Protein AF-A0A6G1J4I4-F1 (afdb_monomer)

Secondary structure (DSSP, 8-state):
--HHHHHHHHHHHHHHHHHHHHHHHHHHHSTTT-HHHHHHHHHHHHHHHTSTTS--SSSHHHHHHHHHSPPPPPPPP-EEEEEEE-TTSPPPEEEEEEEEEPPTTSTTGGGSEEE--HHHHT-TTTTTSEEEEEEEEE-HHHHHHHTT-PPPPPPTTHHHHHHHHHHS-EEEEEPPGGGGGG-EEEEEEEES--TTPPB-TTS-TTTS-SS----EEEEEEEEEEEEEE--GGGTT-EEEEPPPTTHHHHHHH--B---EE-TTT--EE--------------------

Sequence (289 aa):
MNTSFYSFVISLILFTAICWVYTYTIRTYLSPALSYISSFARRVTWSLVTSTARLHPSSSYWSFLISLFPPEPTPPPVTITGIRIPANGTPPHLLQLTTRTVPEDARDTFLFHIPDLRKYWGTEHAHQQRDLDRLELQTPDQLQRTRSRLPSLPHPWTECALLQRLRVPTHRGVLPKHDASCAGVYYVFYSFDCDDLPRNEYVPKWLSDGAGHIYLGDVFVVKMAPNEYARRSDGGWAAYGNIAPGFLEILGKGPSRGETECHSCGNAQYAHDRVRRPLAGADVDSGYM

Solvent-accessible surface area (backbone atoms only — not comparable to full-atom values): 17280 Å² total; per-residue (Å²): 132,66,68,70,56,56,54,52,54,51,53,51,51,51,51,53,51,50,54,48,50,53,53,49,53,48,54,73,76,47,59,89,77,39,71,68,53,53,57,53,52,53,56,53,51,60,58,51,71,75,58,69,87,79,72,83,92,84,72,58,68,66,56,49,56,53,67,73,48,74,79,78,78,75,78,77,70,48,79,35,34,27,38,39,41,39,39,84,66,54,78,67,42,78,40,84,32,47,33,38,74,50,56,92,81,29,83,63,38,71,29,47,46,42,72,61,53,36,90,74,69,78,33,93,61,46,57,69,33,37,52,62,37,35,38,37,33,32,34,70,74,50,54,65,52,54,77,74,52,80,79,78,82,71,62,86,73,59,40,59,44,50,51,55,57,73,66,40,55,72,47,71,34,30,35,54,79,92,49,46,84,60,41,45,45,31,40,40,40,32,26,69,65,53,100,85,46,54,68,27,83,69,64,49,70,84,79,44,90,73,84,70,82,65,43,25,28,51,33,34,41,40,30,40,24,94,58,48,41,40,55,73,94,63,65,49,32,55,27,72,28,66,56,55,78,70,43,60,58,42,59,76,71,45,56,53,87,46,75,44,57,40,88,90,73,72,48,64,46,68,81,72,78,78,67,76,72,76,84,73,79,83,85,79,79,86,85,88,134

Mean predicted aligned error: 13.76 Å

pLDDT: mean 76.48, std 18.56, range [32.88, 98.44]

Structure (mmCIF, N/CA/C/O backbone):
data_AF-A0A6G1J4I4-F1
#
_entry.id   AF-A0A6G1J4I4-F1
#
loop_
_atom_site.group_PDB
_atom_site.id
_atom_site.type_symbol
_atom_site.label_atom_id
_atom_site.label_alt_id
_atom_site.label_comp_id
_atom_site.label_asym_id
_atom_site.label_entity_id
_atom_site.label_seq_id
_atom_site.pdbx_PDB_ins_code
_atom_site.Cartn_x
_atom_site.Cartn_y
_atom_site.Cartn_z
_atom_site.occupancy
_atom_site.B_iso_or_equiv
_atom_site.auth_seq_id
_atom_site.auth_comp_id
_atom_site.auth_asym_id
_atom_site.auth_atom_id
_atom_site.pdbx_PDB_model_num
ATOM 1 N N . MET A 1 1 ? 36.518 17.589 -55.908 1.00 53.31 1 MET A N 1
ATOM 2 C CA . MET A 1 1 ? 36.693 17.712 -54.440 1.00 53.31 1 MET A CA 1
ATOM 3 C C . MET A 1 1 ? 35.563 16.949 -53.767 1.00 53.31 1 MET A C 1
ATOM 5 O O . MET A 1 1 ? 34.416 17.162 -54.131 1.00 53.31 1 MET A O 1
ATOM 9 N N . ASN A 1 2 ? 35.886 16.003 -52.880 1.00 62.25 2 ASN A N 1
ATOM 10 C CA . ASN A 1 2 ? 34.923 15.044 -52.329 1.00 62.25 2 ASN A CA 1
ATOM 11 C C . ASN A 1 2 ? 33.992 15.702 -51.303 1.00 62.25 2 ASN A C 1
ATOM 13 O O . ASN A 1 2 ? 34.418 16.062 -50.207 1.00 62.25 2 ASN A O 1
ATOM 17 N N . THR A 1 3 ? 32.707 15.787 -51.634 1.00 72.31 3 THR A N 1
ATOM 18 C CA . THR A 1 3 ? 31.611 16.210 -50.742 1.00 72.31 3 THR A CA 1
ATOM 19 C C . THR A 1 3 ? 31.565 15.404 -49.437 1.00 72.31 3 THR A C 1
ATOM 21 O O . THR A 1 3 ? 31.236 15.944 -48.383 1.00 72.31 3 THR A O 1
ATOM 24 N N . SER A 1 4 ? 32.012 14.144 -49.470 1.00 70.75 4 SER A N 1
ATOM 25 C CA . SER A 1 4 ? 32.143 13.286 -48.286 1.00 70.75 4 SER A CA 1
ATOM 26 C C . SER A 1 4 ? 33.142 13.810 -47.245 1.00 70.75 4 SER A C 1
ATOM 28 O O . SER A 1 4 ? 32.945 13.574 -46.055 1.00 70.75 4 SER A O 1
ATOM 30 N N . PHE A 1 5 ? 34.199 14.518 -47.657 1.00 76.12 5 PHE A N 1
ATOM 31 C CA . PHE A 1 5 ? 35.200 15.041 -46.722 1.00 76.12 5 PHE A CA 1
ATOM 32 C C . PHE A 1 5 ? 34.651 16.240 -45.940 1.00 76.12 5 PHE A C 1
ATOM 34 O 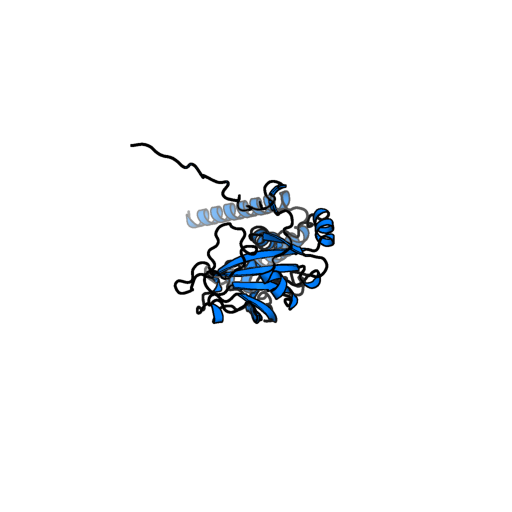O . PHE A 1 5 ? 34.805 16.319 -44.725 1.00 76.12 5 PHE A O 1
ATOM 41 N N . TYR A 1 6 ? 33.921 17.127 -46.619 1.00 75.25 6 TYR A N 1
ATOM 42 C CA . TYR A 1 6 ? 33.287 18.283 -45.985 1.00 75.25 6 TYR A CA 1
ATOM 43 C C . TYR A 1 6 ? 32.205 17.876 -44.983 1.00 75.25 6 TYR A C 1
ATOM 45 O O . TYR A 1 6 ? 32.154 18.435 -43.890 1.00 75.25 6 TYR A O 1
ATOM 53 N N . SER A 1 7 ? 31.396 16.861 -45.306 1.00 77.25 7 SER A N 1
ATOM 54 C CA . SER A 1 7 ? 30.393 16.344 -44.369 1.00 77.25 7 SER A CA 1
ATOM 55 C C . SER A 1 7 ? 31.033 15.806 -43.087 1.00 77.25 7 SER A C 1
ATOM 57 O O . SER A 1 7 ? 30.546 16.088 -41.998 1.00 77.25 7 SER A O 1
ATOM 59 N N . PHE A 1 8 ? 32.147 15.076 -43.202 1.00 79.50 8 PHE A N 1
ATOM 60 C CA . PHE A 1 8 ? 32.856 14.534 -42.043 1.00 79.50 8 PHE A CA 1
ATOM 61 C C . PHE A 1 8 ? 33.436 15.640 -41.151 1.00 79.50 8 PHE A C 1
ATOM 63 O O . PHE A 1 8 ? 33.274 15.606 -39.931 1.00 79.50 8 PHE A O 1
ATOM 70 N N . VAL A 1 9 ? 34.059 16.656 -41.757 1.00 83.62 9 VAL A N 1
ATOM 71 C CA . VAL A 1 9 ? 34.637 17.791 -41.022 1.00 83.62 9 VAL A CA 1
ATOM 72 C C . VAL A 1 9 ? 33.549 18.586 -40.293 1.00 83.62 9 VAL A C 1
ATOM 74 O O . VAL A 1 9 ? 33.727 18.929 -39.126 1.00 83.62 9 VAL A O 1
ATOM 77 N N . ILE A 1 10 ? 32.396 18.817 -40.926 1.00 84.31 10 ILE A N 1
ATOM 78 C CA . ILE A 1 10 ? 31.268 19.522 -40.297 1.00 84.31 10 ILE A CA 1
ATOM 79 C C . ILE A 1 10 ? 30.701 18.716 -39.121 1.00 84.31 10 ILE A C 1
ATOM 81 O O . ILE A 1 10 ? 30.492 19.279 -38.045 1.00 84.31 10 ILE A O 1
ATOM 85 N N . SER A 1 11 ? 30.509 17.401 -39.272 1.00 82.19 11 SER A N 1
ATOM 86 C CA . SER A 1 11 ? 30.040 16.545 -38.173 1.00 82.19 11 SER A CA 1
ATOM 87 C C . SER A 1 11 ? 31.008 16.540 -36.987 1.00 82.19 11 SER A C 1
ATOM 89 O O . SER A 1 11 ? 30.566 16.586 -35.839 1.00 82.19 11 SER A O 1
ATOM 91 N N . LEU A 1 12 ? 32.319 16.548 -37.242 1.00 85.00 12 LEU A N 1
ATOM 92 C CA . LEU A 1 12 ? 33.337 16.588 -36.191 1.00 85.00 12 LEU A CA 1
ATOM 93 C C . LEU A 1 12 ? 33.345 17.931 -35.442 1.00 85.00 12 LEU A C 1
ATOM 95 O O . LEU A 1 12 ? 33.454 17.956 -34.214 1.00 85.00 12 LEU A O 1
ATOM 99 N N . ILE A 1 13 ? 33.179 19.045 -36.159 1.00 87.12 13 ILE A N 1
ATOM 100 C CA . ILE A 1 13 ? 33.087 20.386 -35.562 1.00 87.12 13 ILE A CA 1
ATOM 101 C C . ILE A 1 13 ? 31.818 20.510 -34.708 1.00 87.12 13 ILE A C 1
ATOM 103 O O . ILE A 1 13 ? 31.875 21.007 -33.586 1.00 87.12 13 ILE A O 1
ATOM 107 N N . LEU A 1 14 ? 30.679 20.007 -35.188 1.00 86.12 14 LEU A N 1
ATOM 108 C CA . LEU A 1 14 ? 29.430 20.046 -34.422 1.00 86.12 14 LEU A CA 1
ATOM 109 C C . LEU A 1 14 ? 29.503 19.164 -33.173 1.00 86.12 14 LEU A C 1
ATOM 111 O O . LEU A 1 14 ? 29.106 19.599 -32.095 1.00 86.12 14 LEU A O 1
ATOM 115 N N . PHE A 1 15 ? 30.064 17.959 -33.287 1.00 85.44 15 PHE A N 1
ATOM 116 C CA . PHE A 1 15 ? 30.243 17.068 -32.142 1.00 85.44 15 PHE A CA 1
ATOM 117 C C . PHE A 1 15 ? 31.153 17.690 -31.076 1.00 85.44 15 PHE A C 1
ATOM 119 O O . PHE A 1 15 ? 30.810 17.707 -29.894 1.00 85.44 15 PHE A O 1
ATOM 126 N N . THR A 1 16 ? 32.282 18.273 -31.488 1.00 83.00 16 THR A N 1
ATOM 127 C CA . THR A 1 16 ? 33.207 18.944 -30.561 1.00 83.00 16 THR A CA 1
ATOM 128 C C . THR A 1 16 ? 32.580 20.177 -29.909 1.00 83.00 16 THR A C 1
ATOM 130 O O . THR A 1 16 ? 32.748 20.364 -28.703 1.00 83.00 16 THR A O 1
ATOM 133 N N . ALA A 1 17 ? 31.790 20.962 -30.648 1.00 84.06 17 ALA A N 1
ATOM 134 C CA . ALA A 1 17 ? 31.049 22.096 -30.097 1.00 84.06 17 ALA A CA 1
ATOM 135 C C . ALA A 1 17 ? 29.991 21.655 -29.070 1.00 84.06 17 ALA A C 1
ATOM 137 O O . ALA A 1 17 ? 29.915 22.232 -27.986 1.00 84.06 17 ALA A O 1
ATOM 138 N N . ILE A 1 18 ? 29.228 20.595 -29.357 1.00 83.06 18 ILE A N 1
ATOM 139 C CA . ILE A 1 18 ? 28.229 20.039 -28.430 1.00 83.06 18 ILE A CA 1
ATOM 140 C C . ILE A 1 18 ? 28.906 19.506 -27.163 1.00 83.06 18 ILE A C 1
ATOM 142 O O . ILE A 1 18 ? 28.468 19.825 -26.059 1.00 83.06 18 ILE A O 1
ATOM 146 N N . CYS A 1 19 ? 30.007 18.758 -27.289 1.00 79.06 19 CYS A N 1
ATOM 147 C CA . CYS A 1 19 ? 30.772 18.283 -26.135 1.00 79.06 19 CYS A CA 1
ATOM 148 C C . CYS A 1 19 ? 31.330 19.441 -25.297 1.00 79.06 19 CYS A C 1
ATOM 150 O O . CYS A 1 19 ? 31.337 19.362 -24.065 1.00 79.06 19 CYS A O 1
ATOM 152 N N . TRP A 1 20 ? 31.780 20.521 -25.940 1.00 83.31 20 TRP A N 1
ATOM 153 C CA . TRP A 1 20 ? 32.301 21.696 -25.248 1.00 83.31 20 TRP A CA 1
ATOM 154 C C . TRP A 1 20 ? 31.204 22.454 -24.497 1.00 83.31 20 TRP A C 1
ATOM 156 O O . TRP A 1 20 ? 31.379 22.752 -23.319 1.00 83.31 20 TRP A O 1
ATOM 166 N N . VAL A 1 21 ? 30.044 22.681 -25.120 1.00 82.38 21 VAL A N 1
ATOM 167 C CA . VAL A 1 21 ? 28.890 23.300 -24.450 1.00 82.38 21 VAL A CA 1
ATOM 168 C C . VAL A 1 21 ? 28.423 22.425 -23.290 1.00 82.38 21 VAL A C 1
ATOM 170 O O . VAL A 1 21 ? 28.300 22.914 -22.175 1.00 82.38 21 VAL A O 1
ATOM 173 N N . TYR A 1 22 ? 28.265 21.118 -23.503 1.00 77.69 22 TYR A N 1
ATOM 174 C CA . TYR A 1 22 ? 27.823 20.193 -22.460 1.00 77.69 22 TYR A CA 1
ATOM 175 C C . TYR A 1 22 ? 28.787 20.171 -21.264 1.00 77.69 22 TYR A C 1
ATOM 177 O O . TYR A 1 22 ? 28.361 20.285 -20.117 1.00 77.69 22 TYR A O 1
ATOM 185 N N . THR A 1 23 ? 30.101 20.109 -21.510 1.00 75.31 23 THR A N 1
ATOM 186 C CA . THR A 1 23 ? 31.109 20.169 -20.436 1.00 75.31 23 THR A CA 1
ATOM 187 C C . THR A 1 23 ? 31.178 21.537 -19.764 1.00 75.31 23 THR A C 1
ATOM 189 O O . THR A 1 23 ? 31.363 21.592 -18.547 1.00 75.31 23 THR A O 1
ATOM 192 N N . TYR A 1 24 ? 31.001 22.632 -20.506 1.00 75.19 24 TYR A N 1
ATOM 193 C CA . TYR A 1 24 ? 30.968 23.984 -19.955 1.00 75.19 24 TYR A CA 1
ATOM 194 C C . TYR A 1 24 ? 29.756 24.191 -19.045 1.00 75.19 24 TYR A C 1
ATOM 196 O O . TYR A 1 24 ? 29.932 24.619 -17.904 1.00 75.19 24 TYR A O 1
ATOM 204 N N . THR A 1 25 ? 28.554 23.824 -19.499 1.00 69.75 25 THR A N 1
ATOM 205 C CA . THR A 1 25 ? 27.307 23.921 -18.727 1.00 69.75 25 THR A CA 1
ATOM 206 C C . THR A 1 25 ? 27.364 23.027 -17.489 1.00 69.75 25 THR A C 1
ATOM 208 O O . THR A 1 25 ? 27.064 23.465 -16.383 1.00 69.75 25 THR A O 1
ATOM 211 N N . ILE A 1 26 ? 27.861 21.798 -17.620 1.00 65.19 26 ILE A N 1
ATOM 212 C CA . ILE A 1 26 ? 28.063 20.918 -16.466 1.00 65.19 26 ILE A CA 1
ATOM 213 C C . ILE A 1 26 ? 29.054 21.531 -15.464 1.00 65.19 26 ILE A C 1
ATOM 215 O O . ILE A 1 26 ? 28.809 21.531 -14.259 1.00 65.19 26 ILE A O 1
ATOM 219 N N . ARG A 1 27 ? 30.164 22.104 -15.938 1.00 64.81 27 ARG A N 1
ATOM 220 C CA . ARG A 1 27 ? 31.188 22.696 -15.066 1.00 64.81 27 ARG A CA 1
ATOM 221 C C . ARG A 1 27 ? 30.711 23.963 -14.355 1.00 64.81 27 ARG A C 1
ATOM 223 O O . ARG A 1 27 ? 31.107 24.187 -13.214 1.00 64.81 27 ARG A O 1
ATOM 230 N N . THR A 1 28 ? 29.898 24.786 -15.012 1.00 65.81 28 THR A N 1
ATOM 231 C CA . THR A 1 28 ? 29.391 26.042 -14.436 1.00 65.81 28 THR A CA 1
ATOM 232 C C . THR A 1 28 ? 28.238 25.816 -13.467 1.00 65.81 28 THR A C 1
ATOM 234 O O . THR A 1 28 ? 28.182 26.501 -12.450 1.00 65.81 28 THR A O 1
ATOM 237 N N . TYR A 1 29 ? 27.373 24.831 -13.719 1.00 63.28 29 TYR A N 1
ATOM 238 C CA . TYR A 1 29 ? 26.149 24.659 -12.932 1.00 63.28 29 TYR A CA 1
ATOM 239 C C . TYR A 1 29 ? 26.189 23.512 -11.902 1.00 63.28 29 TYR A C 1
ATOM 241 O O . TYR A 1 29 ? 25.359 23.502 -11.000 1.00 63.28 29 TYR A O 1
ATOM 249 N N . LEU A 1 30 ? 27.154 22.578 -11.957 1.00 57.84 30 LEU A N 1
ATOM 250 C CA . LEU A 1 30 ? 27.195 21.382 -11.079 1.00 57.84 30 LEU A CA 1
ATOM 251 C C . LEU A 1 30 ? 28.505 21.232 -10.260 1.00 57.84 30 LEU A C 1
ATOM 253 O O . LEU A 1 30 ? 28.871 20.140 -9.821 1.00 57.84 30 LEU A O 1
ATOM 257 N N . SER A 1 31 ? 29.221 22.339 -10.042 1.00 58.16 31 SER A N 1
ATOM 258 C CA . SER A 1 31 ? 30.642 22.388 -9.644 1.00 58.16 31 SER A CA 1
ATOM 259 C C . SER A 1 31 ? 31.082 21.602 -8.385 1.00 58.16 31 SER A C 1
ATOM 261 O O . SER A 1 31 ? 32.179 21.043 -8.426 1.00 58.16 31 SER A O 1
ATOM 263 N N . PRO A 1 32 ? 30.315 21.432 -7.290 1.00 53.47 32 PRO A N 1
ATOM 264 C CA . PRO A 1 32 ? 30.872 20.711 -6.139 1.00 53.47 32 PRO A CA 1
ATOM 265 C C . PRO A 1 32 ? 30.875 19.179 -6.286 1.00 53.47 32 PRO A C 1
ATOM 267 O O . PRO A 1 32 ? 31.704 18.514 -5.670 1.00 53.47 32 PRO A O 1
ATOM 270 N N . ALA A 1 33 ? 29.985 18.592 -7.097 1.00 51.84 33 ALA A N 1
ATOM 271 C CA . ALA A 1 33 ? 29.774 17.135 -7.127 1.00 51.84 33 ALA A CA 1
ATOM 272 C C . ALA A 1 33 ? 30.645 16.380 -8.156 1.00 51.84 33 ALA A C 1
ATOM 274 O O . ALA A 1 33 ? 30.657 15.149 -8.183 1.00 51.84 33 ALA A O 1
ATOM 275 N N . LEU A 1 34 ? 31.381 17.089 -9.019 1.00 52.22 34 LEU A N 1
ATOM 276 C CA . LEU A 1 34 ? 31.908 16.516 -10.268 1.00 52.22 34 LEU A CA 1
ATOM 277 C C . LEU A 1 34 ? 33.425 16.346 -10.361 1.00 52.22 34 LEU A C 1
ATOM 279 O O . LEU A 1 34 ? 33.909 15.819 -11.368 1.00 52.22 34 LEU A O 1
ATOM 283 N N . SER A 1 35 ? 34.196 16.701 -9.330 1.00 54.25 35 SER A N 1
ATOM 284 C CA . SER A 1 35 ? 35.641 16.408 -9.325 1.00 54.25 35 SER A CA 1
ATOM 285 C C . SER A 1 35 ? 35.905 14.902 -9.496 1.00 54.25 35 SER A C 1
ATOM 287 O O . SER A 1 35 ? 36.807 14.514 -10.242 1.00 54.25 35 SER A O 1
ATOM 289 N N . TYR A 1 36 ? 35.030 14.061 -8.933 1.00 50.12 36 TYR A N 1
ATOM 290 C CA . TYR A 1 36 ? 35.080 12.602 -9.032 1.00 50.12 36 TYR A CA 1
ATOM 291 C C . TYR A 1 36 ? 34.711 12.071 -10.432 1.00 50.12 36 TYR A C 1
ATOM 293 O O . TYR A 1 36 ? 35.413 11.220 -10.981 1.00 50.12 36 TYR A O 1
ATOM 301 N N . ILE A 1 37 ? 33.673 12.630 -11.069 1.00 52.81 37 ILE A N 1
ATOM 302 C CA . ILE A 1 37 ? 33.223 12.209 -12.411 1.00 52.81 37 ILE A CA 1
ATOM 303 C C . ILE A 1 37 ? 34.232 12.623 -13.495 1.00 52.81 37 ILE A C 1
ATOM 305 O O . ILE A 1 37 ? 34.442 11.885 -14.456 1.00 52.81 37 ILE A O 1
ATOM 309 N N . SER A 1 38 ? 34.942 13.744 -13.318 1.00 53.56 38 SER A N 1
ATOM 310 C CA . SER A 1 38 ? 35.945 14.210 -14.291 1.00 53.56 38 SER A CA 1
ATOM 311 C C . SER A 1 38 ? 37.149 13.263 -14.447 1.00 53.56 38 SER A C 1
ATOM 313 O O . SER A 1 38 ? 37.694 13.128 -15.544 1.00 53.56 38 SER A O 1
ATOM 315 N N . SER A 1 39 ? 37.536 12.563 -13.373 1.00 54.62 39 SER A N 1
ATOM 316 C CA . SER A 1 39 ? 38.613 11.563 -13.382 1.00 54.62 39 SER A CA 1
ATOM 317 C C . SER A 1 39 ? 38.196 10.298 -14.139 1.00 54.62 39 SER A C 1
ATOM 319 O O . SER A 1 39 ? 38.947 9.787 -14.973 1.00 54.62 39 SER A O 1
ATOM 321 N N . PHE A 1 40 ? 36.961 9.840 -13.912 1.00 55.91 40 PHE A N 1
ATOM 322 C CA . PHE A 1 40 ? 36.391 8.684 -14.599 1.00 55.91 40 PHE A CA 1
ATOM 323 C C . PHE A 1 40 ? 36.168 8.971 -16.091 1.00 55.91 40 PHE A C 1
ATOM 325 O O . PHE A 1 40 ? 36.619 8.208 -16.945 1.00 55.91 40 PHE A O 1
ATOM 332 N N . ALA A 1 41 ? 35.593 10.132 -16.417 1.00 55.69 41 ALA A N 1
ATOM 333 C CA . ALA A 1 41 ? 35.374 10.565 -17.793 1.00 55.69 41 ALA A CA 1
ATOM 334 C C . ALA A 1 41 ? 36.686 10.679 -18.586 1.00 55.69 41 ALA A C 1
ATOM 336 O O . ALA A 1 41 ? 36.722 10.255 -19.741 1.00 55.69 41 ALA A O 1
ATOM 337 N N . ARG A 1 42 ? 37.777 11.172 -17.972 1.00 55.41 42 ARG A N 1
ATOM 338 C CA . ARG A 1 42 ? 39.111 11.248 -18.606 1.00 55.41 42 ARG A CA 1
ATOM 339 C C . ARG A 1 42 ? 39.736 9.880 -18.888 1.00 55.41 42 ARG A C 1
ATOM 341 O O . ARG A 1 42 ? 40.405 9.734 -19.907 1.00 55.41 42 ARG A O 1
ATOM 348 N N . ARG A 1 43 ? 39.520 8.875 -18.030 1.00 55.34 43 ARG A N 1
ATOM 349 C CA . ARG A 1 43 ? 40.004 7.503 -18.286 1.00 55.34 43 ARG A CA 1
ATOM 350 C C . ARG A 1 43 ? 39.200 6.810 -19.389 1.00 55.34 43 ARG A C 1
ATOM 352 O O . ARG A 1 43 ? 39.787 6.141 -20.235 1.00 55.34 43 ARG A O 1
ATOM 359 N N . VAL A 1 44 ? 37.885 7.028 -19.424 1.00 55.19 44 VAL A N 1
ATOM 360 C CA . VAL A 1 44 ? 36.997 6.461 -20.452 1.00 55.19 44 VAL A CA 1
ATOM 361 C C . VAL A 1 44 ? 37.246 7.100 -21.825 1.00 55.19 44 VAL A C 1
ATOM 363 O O . VAL A 1 44 ? 37.343 6.383 -22.819 1.00 55.19 44 VAL A O 1
ATOM 366 N N . THR A 1 45 ? 37.461 8.422 -21.899 1.00 55.12 45 THR A N 1
ATOM 367 C CA . THR A 1 45 ? 37.800 9.093 -23.174 1.00 55.12 45 THR A CA 1
ATOM 368 C C . THR A 1 45 ? 39.145 8.641 -23.742 1.00 55.12 45 THR A C 1
ATOM 370 O O . THR A 1 45 ? 39.243 8.448 -24.951 1.00 55.12 45 THR A O 1
ATOM 373 N N . TRP A 1 46 ? 40.159 8.387 -22.906 1.00 49.19 46 TRP A N 1
ATOM 374 C CA . TRP A 1 46 ? 41.460 7.902 -23.389 1.00 49.19 46 TRP A CA 1
ATOM 375 C C . TRP A 1 46 ? 41.434 6.459 -23.924 1.00 49.19 46 TRP A C 1
ATOM 377 O O . TRP A 1 46 ? 42.147 6.170 -24.878 1.00 49.19 46 TRP A O 1
ATOM 387 N N . SER A 1 47 ? 40.590 5.569 -23.383 1.00 49.22 47 SER A N 1
ATOM 388 C CA . SER A 1 47 ? 40.397 4.216 -23.951 1.00 49.22 47 SER A CA 1
ATOM 389 C C . SER A 1 47 ? 39.568 4.204 -25.243 1.00 49.22 47 SER A C 1
ATOM 391 O O . SER A 1 47 ? 39.751 3.335 -26.097 1.00 49.22 47 SER A O 1
ATOM 393 N N . LEU A 1 48 ? 38.658 5.168 -25.411 1.00 47.66 48 LEU A N 1
ATOM 394 C CA . LEU A 1 48 ? 37.794 5.256 -26.593 1.00 47.66 48 LEU A CA 1
ATOM 395 C C . LEU A 1 48 ? 38.512 5.851 -27.813 1.00 47.66 48 LEU A C 1
ATOM 397 O O . LEU A 1 48 ? 38.263 5.419 -28.939 1.00 47.66 48 LEU A O 1
ATOM 401 N N . VAL A 1 49 ? 39.438 6.792 -27.612 1.00 50.94 49 VAL A N 1
ATOM 402 C CA . VAL A 1 49 ? 40.190 7.421 -28.716 1.00 50.94 49 VAL A CA 1
ATOM 403 C C . VAL A 1 49 ? 41.177 6.451 -29.379 1.00 50.94 49 VAL A C 1
ATOM 405 O O . VAL A 1 49 ? 41.422 6.564 -30.575 1.00 50.94 49 VAL A O 1
ATOM 408 N N . THR A 1 50 ? 41.681 5.438 -28.672 1.00 50.44 50 THR A N 1
ATOM 409 C CA . THR A 1 50 ? 42.577 4.424 -29.261 1.00 50.44 50 THR A CA 1
ATOM 410 C C . THR A 1 50 ? 41.850 3.250 -29.930 1.00 50.44 50 THR A C 1
ATOM 412 O O . THR A 1 50 ? 42.473 2.524 -30.701 1.00 50.44 50 THR A O 1
ATOM 415 N N . SER A 1 51 ? 40.538 3.082 -29.714 1.00 46.78 51 SER A N 1
ATOM 416 C CA . SER A 1 51 ? 39.770 1.924 -30.219 1.00 46.78 51 SER A CA 1
ATOM 417 C C . SER A 1 51 ? 38.907 2.206 -31.462 1.00 46.78 51 SER A C 1
ATOM 419 O O . SER A 1 51 ? 38.254 1.304 -31.981 1.00 46.78 51 SER A O 1
ATOM 421 N N . THR A 1 52 ? 38.891 3.435 -31.985 1.00 46.47 52 THR A N 1
ATOM 422 C CA . THR A 1 52 ? 37.958 3.861 -33.054 1.00 46.47 52 THR A CA 1
ATOM 423 C C . THR A 1 52 ? 38.411 3.578 -34.491 1.00 46.47 52 THR A C 1
ATOM 425 O O . THR A 1 52 ? 37.754 4.010 -35.433 1.00 46.47 52 THR A O 1
ATOM 428 N N . ALA A 1 53 ? 39.475 2.801 -34.716 1.00 47.56 53 ALA A N 1
ATOM 429 C CA . ALA A 1 53 ? 39.953 2.555 -36.081 1.00 47.56 53 ALA A CA 1
ATOM 430 C C . ALA A 1 53 ? 39.208 1.448 -36.860 1.00 47.56 53 ALA A C 1
ATOM 432 O O . ALA A 1 53 ? 39.353 1.402 -38.079 1.00 47.56 53 ALA A O 1
ATOM 433 N N . ARG A 1 54 ? 38.426 0.551 -36.233 1.00 54.00 54 ARG A N 1
ATOM 434 C CA . ARG A 1 54 ? 37.719 -0.533 -36.961 1.00 54.00 54 ARG A CA 1
ATOM 435 C C . ARG A 1 54 ? 36.499 -1.093 -36.223 1.00 54.00 54 ARG A C 1
ATOM 437 O O . ARG A 1 54 ? 36.547 -2.240 -35.801 1.00 54.00 54 ARG A O 1
ATOM 444 N N . LEU A 1 55 ? 35.396 -0.360 -36.073 1.00 47.50 55 LEU A N 1
ATOM 445 C CA . LEU A 1 55 ? 34.144 -0.996 -35.632 1.00 47.50 55 LEU A CA 1
ATOM 446 C C . LEU A 1 55 ? 32.926 -0.434 -36.368 1.00 47.50 55 LEU A C 1
ATOM 448 O O . LEU A 1 55 ? 32.710 0.773 -36.435 1.00 47.50 55 LEU A O 1
ATOM 452 N N . HIS A 1 56 ? 32.155 -1.360 -36.938 1.00 53.56 56 HIS A N 1
ATOM 453 C CA . HIS A 1 56 ? 30.890 -1.131 -37.623 1.00 53.56 56 HIS A CA 1
ATOM 454 C C . HIS A 1 56 ? 29.886 -0.388 -36.719 1.00 53.56 56 HIS A C 1
ATOM 456 O O . HIS A 1 56 ? 29.707 -0.774 -35.560 1.00 53.56 56 HIS A O 1
ATOM 462 N N . PRO A 1 57 ? 29.171 0.623 -37.239 1.00 56.69 57 PRO A N 1
ATOM 463 C CA . PRO A 1 57 ? 28.110 1.292 -36.507 1.00 56.69 57 PRO A CA 1
ATOM 464 C C . PRO A 1 57 ? 26.831 0.461 -36.630 1.00 56.69 57 PRO A C 1
ATOM 466 O O . PRO A 1 57 ? 26.273 0.373 -37.720 1.00 56.69 57 PRO A O 1
ATOM 469 N N . SER A 1 58 ? 26.371 -0.180 -35.551 1.00 58.44 58 SER A N 1
ATOM 470 C CA . SER A 1 58 ? 24.915 -0.333 -35.306 1.00 58.44 58 SER A CA 1
ATOM 471 C C . SER A 1 58 ? 24.512 -1.099 -34.043 1.00 58.44 58 SER A C 1
ATOM 473 O O . SER A 1 58 ? 23.369 -0.935 -33.643 1.00 58.44 58 SER A O 1
ATOM 475 N N . SER A 1 59 ? 25.367 -1.876 -33.361 1.00 56.59 59 SER A N 1
ATOM 476 C CA . SER A 1 59 ? 24.852 -2.694 -32.236 1.00 56.59 59 SER A CA 1
ATOM 477 C C . SER A 1 59 ? 25.762 -2.897 -31.018 1.00 56.59 59 SER A C 1
ATOM 479 O O . SER A 1 59 ? 25.253 -3.351 -30.001 1.00 56.59 59 SER A O 1
ATOM 481 N N . SER A 1 60 ? 27.065 -2.585 -31.044 1.00 63.28 60 SER A N 1
ATOM 482 C CA . SER A 1 60 ? 27.956 -3.020 -29.945 1.00 63.28 60 SER A CA 1
ATOM 483 C C . SER A 1 60 ? 28.267 -1.970 -28.872 1.00 63.28 60 SER A C 1
ATOM 485 O O . SER A 1 60 ? 28.625 -2.345 -27.760 1.00 63.28 60 SER A O 1
ATOM 487 N N . TYR A 1 61 ? 28.112 -0.669 -29.149 1.00 69.06 61 TYR A N 1
ATOM 488 C CA . TYR A 1 61 ? 28.522 0.378 -28.201 1.00 69.06 61 TYR A CA 1
ATOM 489 C C . TYR A 1 61 ? 27.629 0.441 -26.955 1.00 69.06 61 TYR A C 1
ATOM 491 O O . TYR A 1 61 ? 28.133 0.452 -25.835 1.00 69.06 61 TYR A O 1
ATOM 499 N N . TRP A 1 62 ? 26.305 0.423 -27.135 1.00 66.50 62 TRP A N 1
ATOM 500 C CA . TRP A 1 62 ? 25.362 0.424 -26.014 1.00 66.50 62 TRP A CA 1
ATOM 501 C C . TRP A 1 62 ? 25.431 -0.867 -25.203 1.00 66.50 62 TRP A C 1
ATOM 503 O O . TRP A 1 62 ? 25.467 -0.800 -23.982 1.00 66.50 62 TRP A O 1
ATOM 513 N N . SER A 1 63 ? 25.547 -2.028 -25.853 1.00 70.12 63 SER A N 1
ATOM 514 C CA . SER A 1 63 ? 25.731 -3.307 -25.157 1.00 70.12 63 SER A CA 1
ATOM 515 C C . SER A 1 63 ? 27.033 -3.345 -24.357 1.00 70.12 63 SER A C 1
ATOM 517 O O . SER A 1 63 ? 27.044 -3.858 -23.244 1.00 70.12 63 SER A O 1
ATOM 519 N N . PHE A 1 64 ? 28.113 -2.755 -24.881 1.00 71.12 64 PHE A N 1
ATOM 520 C CA . PHE A 1 64 ? 29.366 -2.613 -24.145 1.00 71.12 64 PHE A CA 1
ATOM 521 C C . PHE A 1 64 ? 29.203 -1.689 -22.935 1.00 71.12 64 PHE A C 1
ATOM 523 O O . PHE A 1 64 ? 29.575 -2.078 -21.833 1.00 71.12 64 PHE A O 1
ATOM 530 N N . LEU A 1 65 ? 28.589 -0.512 -23.097 1.00 73.25 65 LEU A N 1
ATOM 531 C CA . LEU A 1 65 ? 28.322 0.380 -21.966 1.00 73.25 65 LEU A CA 1
ATOM 532 C C . LEU A 1 65 ? 27.434 -0.281 -20.906 1.00 73.25 65 LEU A C 1
ATOM 534 O O . LEU A 1 65 ? 27.771 -0.207 -19.733 1.00 73.25 65 LEU A O 1
ATOM 538 N N . ILE A 1 66 ? 26.364 -0.974 -21.303 1.00 71.56 66 ILE A N 1
ATOM 539 C CA . ILE A 1 66 ? 25.503 -1.737 -20.387 1.00 71.56 66 ILE A CA 1
ATOM 540 C C . ILE A 1 66 ? 26.312 -2.837 -19.690 1.00 71.56 66 ILE A C 1
ATOM 542 O O . ILE A 1 66 ? 26.177 -3.006 -18.488 1.00 71.56 66 ILE A O 1
ATOM 546 N N . SER A 1 67 ? 27.221 -3.523 -20.394 1.00 72.69 67 SER A N 1
ATOM 547 C CA . SER A 1 67 ? 28.077 -4.557 -19.789 1.00 72.69 67 SER A CA 1
ATOM 548 C C . SER A 1 67 ? 29.092 -4.020 -18.772 1.00 72.69 67 SER A C 1
ATOM 550 O O . SER A 1 67 ? 29.567 -4.780 -17.931 1.00 72.69 67 SER A O 1
ATOM 552 N N . LEU A 1 68 ? 29.425 -2.723 -18.824 1.00 81.25 68 LEU A N 1
ATOM 553 C CA . LEU A 1 68 ? 30.290 -2.079 -17.829 1.00 81.25 68 LEU A CA 1
ATOM 554 C C . LEU A 1 68 ? 29.557 -1.796 -16.513 1.00 81.25 68 LEU A C 1
ATOM 556 O O . LEU A 1 68 ? 30.214 -1.572 -15.494 1.00 81.25 68 LEU A O 1
ATOM 560 N N . PHE A 1 69 ? 28.224 -1.803 -16.525 1.00 74.12 69 PHE A N 1
ATOM 561 C CA . PHE A 1 69 ? 27.415 -1.676 -15.326 1.00 74.12 69 PHE A CA 1
ATOM 562 C C . PHE A 1 69 ? 26.941 -3.075 -14.928 1.00 74.12 69 PHE A C 1
ATOM 564 O O . PHE A 1 69 ? 26.135 -3.669 -15.645 1.00 74.12 69 PHE A O 1
ATOM 571 N N . PRO A 1 70 ? 27.449 -3.651 -13.822 1.00 73.00 70 PRO A N 1
ATOM 572 C CA . PRO A 1 70 ? 26.899 -4.906 -13.333 1.00 73.00 70 PRO A CA 1
ATOM 573 C C . PRO A 1 70 ? 2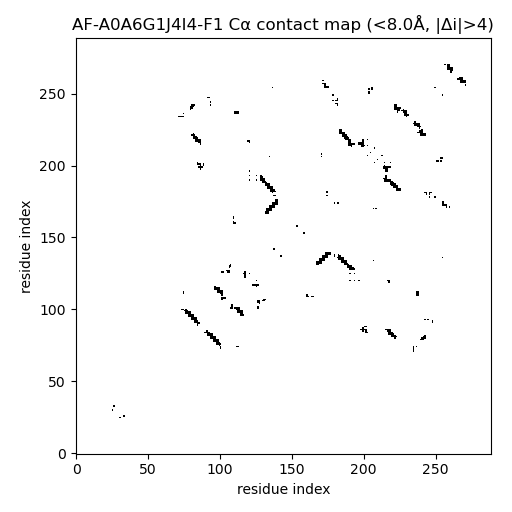5.384 -4.737 -13.145 1.00 73.00 70 PRO A C 1
ATOM 575 O O . PRO A 1 70 ? 24.958 -3.655 -12.725 1.00 73.00 70 PRO A O 1
ATOM 578 N N . PRO A 1 71 ? 24.574 -5.763 -13.471 1.00 72.62 71 PRO A N 1
ATOM 579 C CA . PRO A 1 71 ? 23.132 -5.686 -13.289 1.00 72.62 71 PRO A CA 1
ATOM 580 C C . PRO A 1 71 ? 22.837 -5.278 -11.848 1.00 72.62 71 PRO A C 1
ATOM 582 O O . PRO A 1 71 ? 23.479 -5.780 -10.917 1.00 72.62 71 PRO A O 1
ATOM 585 N N . GLU A 1 72 ? 21.906 -4.340 -11.669 1.00 73.19 72 GLU A N 1
ATOM 586 C CA . GLU A 1 72 ? 21.542 -3.902 -10.328 1.00 73.19 72 GLU A CA 1
ATOM 587 C C . GLU A 1 72 ? 21.075 -5.113 -9.509 1.00 73.19 72 GLU A C 1
ATOM 589 O O . GLU A 1 72 ? 20.330 -5.961 -10.018 1.00 73.19 72 GLU A O 1
ATOM 594 N N . PRO A 1 73 ? 21.542 -5.246 -8.256 1.00 76.88 73 PRO A N 1
ATOM 595 C CA . PRO A 1 73 ? 21.142 -6.358 -7.417 1.00 76.88 73 PRO A CA 1
ATOM 596 C C . PRO A 1 73 ? 19.627 -6.321 -7.234 1.00 76.88 73 PRO A C 1
ATOM 598 O O . PRO A 1 73 ? 19.063 -5.324 -6.781 1.00 76.88 73 PRO A O 1
ATOM 601 N N . THR A 1 74 ? 18.964 -7.422 -7.575 1.00 81.12 74 THR A N 1
ATOM 602 C CA . THR A 1 74 ? 17.532 -7.564 -7.332 1.00 81.12 74 THR A CA 1
ATOM 603 C C . THR A 1 74 ? 17.293 -7.848 -5.848 1.00 81.12 74 THR A C 1
ATOM 605 O O . THR A 1 74 ? 17.986 -8.689 -5.264 1.00 81.12 74 THR A O 1
ATOM 608 N N . PRO A 1 75 ? 16.333 -7.158 -5.205 1.00 82.69 75 PRO A N 1
ATOM 609 C CA . PRO A 1 75 ? 15.986 -7.444 -3.821 1.00 82.69 75 PRO A CA 1
ATOM 610 C C . PRO A 1 75 ? 15.501 -8.891 -3.687 1.00 82.69 75 PRO A C 1
ATOM 612 O O . PRO A 1 75 ? 14.680 -9.330 -4.500 1.00 82.69 75 PRO A O 1
ATOM 615 N N . PRO A 1 76 ? 15.944 -9.635 -2.659 1.00 87.81 76 PRO A N 1
ATOM 616 C CA . PRO A 1 76 ? 15.385 -10.949 -2.394 1.00 87.81 76 PRO A CA 1
ATOM 617 C C . PRO A 1 76 ? 13.897 -10.816 -2.017 1.00 87.81 76 PRO A C 1
ATOM 619 O O . PRO A 1 76 ? 13.532 -9.882 -1.294 1.00 87.81 76 PRO A O 1
ATOM 622 N N . PRO A 1 77 ? 13.033 -11.750 -2.452 1.00 92.19 77 PRO A N 1
ATOM 623 C CA . PRO A 1 77 ? 11.655 -11.819 -1.984 1.00 92.19 77 PRO A CA 1
ATOM 624 C C . PRO A 1 77 ? 11.597 -11.916 -0.458 1.00 92.19 77 PRO A C 1
ATOM 626 O O . PRO A 1 77 ? 12.279 -12.744 0.150 1.00 92.19 77 PRO A O 1
ATOM 629 N N . VAL A 1 78 ? 10.751 -11.100 0.164 1.00 93.56 78 VAL A N 1
ATOM 630 C CA . VAL A 1 78 ? 10.483 -11.149 1.605 1.00 93.56 78 VAL A CA 1
ATOM 631 C C . VAL A 1 78 ? 9.016 -11.448 1.855 1.00 93.56 78 VAL A C 1
ATOM 633 O O . VAL A 1 78 ? 8.145 -11.037 1.093 1.00 93.56 78 VAL A O 1
ATOM 636 N N . THR A 1 79 ? 8.735 -12.183 2.927 1.00 96.94 79 THR A N 1
ATOM 637 C CA . THR A 1 79 ? 7.358 -12.442 3.359 1.00 96.94 79 THR A CA 1
ATOM 638 C C . THR A 1 79 ? 6.995 -11.469 4.468 1.00 96.94 79 THR A C 1
ATOM 640 O O . THR A 1 79 ? 7.732 -11.345 5.447 1.00 96.94 79 THR A O 1
ATOM 643 N N . ILE A 1 80 ? 5.874 -10.775 4.295 1.00 97.06 80 ILE A N 1
ATOM 644 C CA . ILE A 1 80 ? 5.385 -9.745 5.205 1.00 97.06 80 ILE A CA 1
ATOM 645 C C . ILE A 1 80 ? 3.935 -10.002 5.593 1.00 97.06 80 ILE A C 1
ATOM 647 O O . ILE A 1 80 ? 3.137 -10.497 4.797 1.00 97.06 80 ILE A O 1
ATOM 651 N N . THR A 1 81 ? 3.574 -9.579 6.798 1.00 98.44 81 THR A N 1
ATOM 652 C CA . THR A 1 81 ? 2.183 -9.548 7.244 1.00 98.44 81 THR A CA 1
ATOM 653 C C . THR A 1 81 ? 1.538 -8.227 6.826 1.00 98.44 81 THR A C 1
ATOM 655 O O . THR A 1 81 ? 1.851 -7.175 7.393 1.00 98.44 81 THR A O 1
ATOM 658 N N . GLY A 1 82 ? 0.622 -8.288 5.860 1.00 98.12 82 GLY A N 1
ATOM 659 C CA . GLY A 1 82 ? -0.256 -7.185 5.464 1.00 98.12 82 GLY A CA 1
ATOM 660 C C . GLY A 1 82 ? -1.685 -7.365 5.982 1.00 98.12 82 GLY A C 1
ATOM 661 O O . GLY A 1 82 ? -2.008 -8.374 6.610 1.00 98.12 82 GLY A O 1
ATOM 662 N N . ILE A 1 83 ? -2.550 -6.397 5.689 1.00 98.44 83 ILE A N 1
ATOM 663 C CA . ILE A 1 83 ? -4.004 -6.501 5.859 1.00 98.44 83 ILE A CA 1
ATOM 664 C C . ILE A 1 83 ? -4.640 -6.613 4.484 1.00 98.44 83 ILE A C 1
ATOM 666 O O . ILE A 1 83 ? -4.278 -5.867 3.576 1.00 98.44 83 ILE A O 1
ATOM 670 N N . ARG A 1 84 ? -5.625 -7.498 4.363 1.00 98.25 84 ARG A N 1
ATOM 671 C CA . ARG A 1 84 ? -6.552 -7.550 3.233 1.00 98.25 84 ARG A CA 1
ATOM 672 C C . ARG A 1 84 ? -7.914 -7.032 3.687 1.00 98.25 84 ARG A C 1
ATOM 674 O O . ARG A 1 84 ? -8.399 -7.441 4.741 1.00 98.25 84 ARG A O 1
ATOM 681 N N . ILE A 1 85 ? -8.519 -6.168 2.878 1.00 98.25 85 ILE A N 1
ATOM 682 C CA . ILE A 1 85 ? -9.900 -5.688 2.989 1.00 98.25 85 ILE A CA 1
ATOM 683 C C . ILE A 1 85 ? -10.666 -6.283 1.800 1.00 98.25 85 ILE A C 1
ATOM 685 O O . ILE A 1 85 ? -10.586 -5.743 0.693 1.00 98.25 85 ILE A O 1
ATOM 689 N N . PRO A 1 86 ? -11.337 -7.429 1.985 1.00 97.94 86 PRO A N 1
ATOM 690 C CA . PRO A 1 86 ? -11.964 -8.155 0.889 1.00 97.94 86 PRO A CA 1
ATOM 691 C C . PRO A 1 86 ? -13.170 -7.424 0.290 1.00 97.94 86 PRO A C 1
ATOM 693 O O . PRO A 1 86 ? -14.036 -6.950 1.025 1.00 97.94 86 PRO A O 1
ATOM 696 N N . ALA A 1 87 ? -13.289 -7.412 -1.039 1.00 96.75 87 ALA A N 1
ATOM 697 C CA . ALA A 1 87 ? -14.449 -6.813 -1.715 1.00 96.75 87 ALA A CA 1
ATOM 698 C C . ALA A 1 87 ? -15.746 -7.620 -1.550 1.00 96.75 87 ALA A C 1
ATOM 700 O O . ALA A 1 87 ? -16.831 -7.115 -1.810 1.00 96.75 87 ALA A O 1
ATOM 701 N N . ASN A 1 88 ? -15.655 -8.872 -1.101 1.00 96.75 88 ASN A N 1
ATOM 702 C CA . ASN A 1 88 ? -16.815 -9.733 -0.860 1.00 96.75 88 ASN A CA 1
ATOM 703 C C . ASN A 1 88 ? -17.502 -9.488 0.500 1.00 96.75 88 ASN A C 1
ATOM 705 O O . ASN A 1 88 ? -18.418 -10.226 0.853 1.00 96.75 88 ASN A O 1
ATOM 709 N N . GLY A 1 89 ? -17.033 -8.513 1.285 1.00 96.75 89 GLY A N 1
ATOM 710 C CA . GLY A 1 89 ? -17.606 -8.159 2.587 1.00 96.75 89 GLY A CA 1
ATOM 711 C C . GLY A 1 89 ? -17.158 -9.020 3.760 1.00 96.75 89 GLY A C 1
ATOM 712 O O . GLY A 1 89 ? -17.600 -8.794 4.887 1.00 96.75 89 GLY A O 1
ATOM 713 N N . THR A 1 90 ? -16.267 -9.991 3.543 1.00 98.06 90 THR A N 1
ATOM 714 C CA . THR A 1 90 ? -15.654 -10.705 4.670 1.00 98.06 90 THR A CA 1
ATOM 715 C C . THR A 1 90 ? -14.804 -9.749 5.519 1.00 98.06 90 THR A C 1
ATOM 717 O O . THR A 1 90 ? -14.217 -8.811 4.972 1.00 98.06 90 THR A O 1
ATOM 720 N N . PRO A 1 91 ? -14.723 -9.944 6.853 1.00 98.06 91 PRO A N 1
ATOM 721 C CA . PRO A 1 91 ? -14.000 -9.020 7.719 1.00 98.06 91 PRO A CA 1
ATOM 722 C C . PRO A 1 91 ? -12.528 -8.840 7.311 1.00 98.06 91 PRO A C 1
ATOM 724 O O . PRO A 1 91 ? -11.874 -9.816 6.908 1.00 98.06 91 PRO A O 1
ATOM 727 N N . PRO A 1 92 ? -11.975 -7.621 7.461 1.00 98.31 92 PRO A N 1
ATOM 728 C CA . PRO A 1 92 ? -10.553 -7.394 7.265 1.00 98.31 92 PRO A CA 1
ATOM 729 C C . PRO A 1 92 ? -9.712 -8.318 8.145 1.00 98.31 92 PRO A C 1
ATOM 731 O O . PRO A 1 92 ? -10.022 -8.533 9.318 1.00 98.31 92 PRO A O 1
ATOM 734 N N . HIS A 1 93 ? -8.638 -8.860 7.583 1.00 98.31 93 HIS A N 1
ATOM 735 C CA . HIS A 1 93 ? -7.788 -9.826 8.273 1.00 98.31 93 HIS A CA 1
ATOM 736 C C . HIS A 1 93 ? -6.322 -9.681 7.872 1.00 98.31 93 HIS A C 1
ATOM 738 O O . HIS A 1 93 ? -5.987 -9.136 6.817 1.00 98.31 93 HIS A O 1
ATOM 744 N N . LEU A 1 94 ? -5.442 -10.181 8.741 1.00 98.44 94 LEU A N 1
ATOM 745 C CA . LEU A 1 94 ? -4.014 -10.273 8.463 1.00 98.44 94 LEU A CA 1
ATOM 746 C C . LEU A 1 94 ? -3.732 -11.398 7.472 1.00 98.44 94 LEU A C 1
ATOM 748 O O . LEU A 1 94 ? -4.361 -12.456 7.516 1.00 98.44 94 LEU A O 1
ATOM 752 N N . LEU A 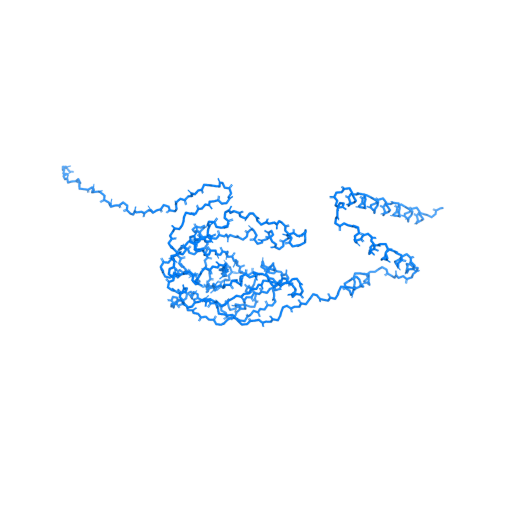1 95 ? -2.744 -11.186 6.611 1.00 98.12 95 LEU A N 1
ATOM 753 C CA . LEU A 1 95 ? -2.393 -12.127 5.559 1.00 98.12 95 LEU A CA 1
ATOM 754 C C . LEU A 1 95 ? -0.910 -12.036 5.219 1.00 98.12 95 LEU A C 1
ATOM 756 O O . LEU A 1 95 ? -0.337 -10.948 5.192 1.00 98.12 95 LEU A O 1
ATOM 760 N N . GLN A 1 96 ? -0.299 -13.188 4.946 1.00 98.38 96 GLN A N 1
ATOM 761 C CA . GLN A 1 96 ? 1.082 -13.254 4.482 1.00 98.38 96 GLN A CA 1
ATOM 762 C C . GLN A 1 96 ? 1.149 -12.930 2.988 1.00 98.38 96 GLN A C 1
ATOM 764 O O . GLN A 1 96 ? 0.463 -13.550 2.165 1.00 98.38 96 GLN A O 1
ATOM 769 N N . LEU A 1 97 ? 1.982 -11.952 2.650 1.00 97.44 97 LEU A N 1
ATOM 770 C CA . LEU A 1 97 ? 2.250 -11.499 1.293 1.00 97.44 97 LEU A CA 1
ATOM 771 C C . LEU A 1 97 ? 3.742 -11.656 1.018 1.00 97.44 97 LEU A C 1
ATOM 773 O O . LEU A 1 97 ? 4.573 -11.208 1.803 1.00 97.44 97 LEU A O 1
ATOM 777 N N . THR A 1 98 ? 4.083 -12.287 -0.098 1.00 97.00 98 THR A N 1
ATOM 778 C CA . THR A 1 98 ? 5.467 -12.355 -0.570 1.00 97.00 98 THR A CA 1
ATOM 779 C C . THR A 1 98 ? 5.714 -11.183 -1.503 1.00 97.00 98 THR A C 1
ATOM 781 O O . THR A 1 98 ? 4.862 -10.870 -2.336 1.00 97.00 98 THR A O 1
ATOM 784 N N . THR A 1 99 ? 6.851 -10.513 -1.360 1.00 95.31 99 THR A N 1
ATOM 785 C CA . THR A 1 99 ? 7.224 -9.432 -2.264 1.00 95.31 99 THR A CA 1
ATOM 786 C C . THR A 1 99 ? 7.861 -9.961 -3.542 1.00 95.31 99 THR A C 1
ATOM 788 O O . THR A 1 99 ? 8.431 -11.051 -3.581 1.00 95.31 99 THR A O 1
ATOM 791 N N . ARG A 1 100 ? 7.774 -9.169 -4.606 1.00 93.56 100 ARG A N 1
ATOM 792 C CA . ARG A 1 100 ? 8.415 -9.428 -5.896 1.00 93.56 100 ARG A CA 1
ATOM 793 C C . ARG A 1 100 ? 9.006 -8.150 -6.459 1.00 93.56 100 ARG A C 1
ATOM 795 O O . ARG A 1 100 ? 8.539 -7.058 -6.134 1.00 93.56 100 ARG A O 1
ATOM 802 N N . THR A 1 101 ? 9.977 -8.295 -7.351 1.00 91.44 101 THR A N 1
ATOM 803 C CA . THR A 1 101 ? 10.488 -7.184 -8.152 1.00 91.44 101 THR A CA 1
ATOM 804 C C . THR A 1 101 ? 9.365 -6.581 -8.996 1.00 91.44 101 THR A C 1
ATOM 806 O O . THR A 1 101 ? 8.514 -7.295 -9.552 1.00 91.44 101 THR A O 1
ATOM 809 N N . VAL A 1 102 ? 9.349 -5.253 -9.037 1.00 87.50 102 VAL A N 1
ATOM 810 C CA . VAL A 1 102 ? 8.398 -4.473 -9.824 1.00 87.50 102 VAL A CA 1
ATOM 811 C C . VAL A 1 102 ? 8.823 -4.506 -11.298 1.00 87.50 102 VAL A C 1
ATOM 813 O O . VAL A 1 102 ? 10.000 -4.288 -11.578 1.00 87.50 102 VAL A O 1
ATOM 816 N N . PRO A 1 103 ? 7.911 -4.795 -12.240 1.00 87.44 103 PRO A N 1
ATOM 817 C CA . PRO A 1 103 ? 8.163 -4.602 -13.670 1.00 87.44 103 PRO A CA 1
ATOM 818 C C . PRO A 1 103 ? 8.493 -3.140 -14.001 1.00 87.44 103 PRO A C 1
ATOM 820 O O . PRO A 1 103 ? 7.958 -2.236 -13.366 1.00 87.44 103 PRO A O 1
ATOM 823 N N . GLU A 1 104 ? 9.349 -2.890 -14.994 1.00 84.94 104 GLU A N 1
ATOM 824 C CA . GLU A 1 104 ? 9.815 -1.532 -15.344 1.00 84.94 104 GLU A CA 1
ATOM 825 C C . GLU A 1 104 ? 8.692 -0.565 -15.760 1.00 84.94 104 GLU A C 1
ATOM 827 O O . GLU A 1 104 ? 8.861 0.650 -15.698 1.00 84.94 104 GLU A O 1
ATOM 832 N N . ASP A 1 105 ? 7.541 -1.090 -16.167 1.00 84.56 105 ASP A N 1
ATOM 833 C CA . ASP A 1 105 ? 6.370 -0.347 -16.626 1.00 84.56 105 ASP A CA 1
ATOM 834 C C . ASP A 1 105 ? 5.321 -0.095 -15.528 1.00 84.56 105 ASP A C 1
ATOM 836 O O . ASP A 1 105 ? 4.301 0.549 -15.783 1.00 84.56 105 ASP A O 1
ATOM 840 N N . ALA A 1 106 ? 5.542 -0.566 -14.296 1.00 86.38 106 ALA A N 1
ATOM 841 C CA . ALA A 1 106 ? 4.584 -0.346 -13.217 1.00 86.38 106 ALA A CA 1
ATOM 842 C C . ALA A 1 106 ? 4.606 1.107 -12.702 1.00 86.38 106 ALA A C 1
ATOM 844 O O . ALA A 1 106 ? 5.644 1.775 -12.640 1.00 86.38 106 ALA A O 1
ATOM 845 N N . ARG A 1 107 ? 3.450 1.591 -12.229 1.00 83.31 107 ARG A N 1
ATOM 846 C CA . ARG A 1 107 ? 3.319 2.946 -11.653 1.00 83.31 107 ARG A CA 1
ATOM 847 C C . ARG A 1 107 ? 4.120 3.146 -10.365 1.00 83.31 107 ARG A C 1
ATOM 849 O O . ARG A 1 107 ? 4.461 4.270 -10.010 1.00 83.31 107 ARG A O 1
ATOM 856 N N . ASP A 1 108 ? 4.436 2.057 -9.680 1.00 86.50 108 ASP A N 1
ATOM 857 C CA . ASP A 1 108 ? 5.104 2.029 -8.385 1.00 86.50 108 ASP A CA 1
ATOM 858 C C . ASP A 1 108 ? 6.518 1.450 -8.443 1.00 86.50 108 ASP A C 1
ATOM 860 O O . ASP A 1 108 ? 7.064 0.960 -7.452 1.00 86.50 108 ASP A O 1
ATOM 864 N N . THR A 1 109 ? 7.148 1.577 -9.610 1.00 87.00 109 THR A N 1
ATOM 865 C CA . THR A 1 109 ? 8.563 1.264 -9.857 1.00 87.00 109 THR A CA 1
ATOM 866 C C . THR A 1 109 ? 9.512 1.906 -8.849 1.00 87.00 109 THR A C 1
ATOM 868 O O . THR A 1 109 ? 10.516 1.295 -8.494 1.00 87.00 109 THR A O 1
ATOM 871 N N . PHE A 1 110 ? 9.170 3.072 -8.290 1.00 85.56 110 PHE A N 1
ATOM 872 C CA . PHE A 1 110 ? 9.958 3.741 -7.245 1.00 85.56 110 PHE A CA 1
ATOM 873 C C . PHE A 1 110 ? 10.081 2.949 -5.931 1.00 85.56 110 PHE A C 1
ATOM 875 O O . PHE A 1 110 ? 10.902 3.298 -5.078 1.00 85.56 110 PHE A O 1
ATOM 882 N N . LEU A 1 111 ? 9.266 1.906 -5.736 1.00 88.06 111 LEU A N 1
ATOM 883 C CA . LEU A 1 111 ? 9.381 0.987 -4.604 1.00 88.06 111 LEU A CA 1
ATOM 884 C C . LEU A 1 111 ? 10.389 -0.143 -4.861 1.00 88.06 111 LEU A C 1
ATOM 886 O O . LEU A 1 111 ? 10.879 -0.734 -3.898 1.00 88.06 111 LEU A O 1
ATOM 890 N N . PHE A 1 112 ? 10.747 -0.411 -6.124 1.00 86.19 112 PHE A N 1
ATOM 891 C CA . PHE A 1 112 ? 11.620 -1.497 -6.613 1.00 86.19 112 PHE A CA 1
ATOM 892 C C . PHE A 1 112 ? 11.106 -2.922 -6.353 1.00 86.19 112 PHE A C 1
ATOM 894 O O . PHE A 1 112 ? 11.244 -3.806 -7.202 1.00 86.19 112 PHE A O 1
ATOM 901 N N . HIS A 1 113 ? 10.475 -3.164 -5.206 1.00 89.81 113 HIS A N 1
ATOM 902 C CA . HIS A 1 113 ? 9.728 -4.377 -4.921 1.00 89.81 113 HIS A CA 1
ATOM 903 C C . HIS A 1 113 ? 8.424 -4.062 -4.196 1.00 89.81 113 HIS A C 1
ATOM 905 O O . HIS A 1 113 ? 8.305 -3.072 -3.484 1.00 89.81 113 HIS A O 1
ATOM 911 N N . ILE A 1 114 ? 7.444 -4.930 -4.401 1.00 93.00 114 ILE A N 1
ATOM 912 C CA . ILE A 1 114 ? 6.030 -4.730 -4.066 1.00 93.00 114 ILE A CA 1
ATOM 913 C C . ILE A 1 114 ? 5.459 -6.032 -3.516 1.00 93.00 114 ILE A C 1
ATOM 915 O O . ILE A 1 114 ? 5.959 -7.102 -3.872 1.00 93.00 114 ILE A O 1
ATOM 919 N N . PRO A 1 115 ? 4.387 -5.997 -2.715 1.00 95.19 115 PRO A N 1
ATOM 920 C CA . PRO A 1 115 ? 3.613 -7.196 -2.420 1.00 95.19 115 PRO A CA 1
ATOM 921 C C . PRO A 1 115 ? 3.071 -7.831 -3.715 1.00 95.19 115 PRO A C 1
ATOM 923 O O . PRO A 1 115 ? 2.592 -7.126 -4.608 1.00 95.19 115 PRO A O 1
ATOM 926 N N . ASP A 1 116 ? 3.134 -9.160 -3.828 1.00 94.56 116 ASP A N 1
ATOM 927 C CA . ASP A 1 116 ? 2.538 -9.894 -4.947 1.00 94.56 116 ASP A CA 1
ATOM 928 C C . ASP A 1 116 ? 1.028 -10.071 -4.731 1.00 94.56 116 ASP A C 1
ATOM 930 O O . ASP A 1 116 ? 0.577 -10.881 -3.914 1.00 94.56 116 ASP A O 1
ATOM 934 N N . LEU A 1 117 ? 0.246 -9.277 -5.465 1.00 94.06 117 LEU A N 1
ATOM 935 C CA . LEU A 1 117 ? -1.211 -9.202 -5.336 1.00 94.06 117 LEU A CA 1
ATOM 936 C C . LEU A 1 117 ? -1.963 -9.924 -6.467 1.00 94.06 117 LEU A C 1
ATOM 938 O O . LEU A 1 117 ? -3.190 -10.001 -6.431 1.00 94.06 117 LEU A O 1
ATOM 942 N N . ARG A 1 118 ? -1.248 -10.506 -7.443 1.00 91.94 118 ARG A N 1
ATOM 943 C CA . ARG A 1 118 ? -1.836 -11.114 -8.657 1.00 91.94 118 ARG A CA 1
ATOM 944 C C . ARG A 1 118 ? -2.897 -12.164 -8.340 1.00 91.94 118 ARG A C 1
ATOM 946 O O . ARG A 1 118 ? -3.968 -12.166 -8.935 1.00 91.94 118 ARG A O 1
ATOM 953 N N . LYS A 1 119 ? -2.635 -13.005 -7.333 1.00 93.06 119 LYS A N 1
ATOM 954 C CA . LYS A 1 119 ? -3.556 -14.073 -6.913 1.00 93.06 119 LYS A CA 1
ATOM 955 C C . LYS A 1 119 ? -4.899 -13.572 -6.369 1.00 93.06 119 LYS A C 1
ATOM 957 O O . LYS A 1 119 ? -5.829 -14.363 -6.281 1.00 93.06 119 LYS A O 1
ATOM 962 N N . TYR A 1 120 ? -4.991 -12.303 -5.967 1.00 93.06 120 TYR A N 1
ATOM 963 C CA . TYR A 1 120 ? -6.223 -11.718 -5.430 1.00 93.06 120 TYR A CA 1
ATOM 964 C C . TYR A 1 120 ? -6.989 -10.901 -6.465 1.00 93.06 120 TYR A C 1
ATOM 966 O O . TYR A 1 120 ? -8.211 -10.843 -6.402 1.00 93.06 120 TYR A O 1
ATOM 974 N N . TRP A 1 121 ? -6.288 -10.287 -7.417 1.00 92.44 121 TRP A N 1
ATOM 975 C CA . TRP A 1 121 ? -6.916 -9.507 -8.486 1.00 92.44 121 TRP A CA 1
ATOM 976 C C . TRP A 1 121 ? -7.156 -10.304 -9.771 1.00 92.44 121 TRP A C 1
ATOM 978 O O . TRP A 1 121 ? -7.753 -9.781 -10.700 1.00 92.44 121 TRP A O 1
ATOM 988 N N . GLY A 1 122 ? -6.716 -11.564 -9.831 1.00 88.75 122 GLY A N 1
ATOM 989 C CA . GLY A 1 122 ? -7.052 -12.481 -10.923 1.00 88.75 122 GLY A CA 1
ATOM 990 C C . GLY A 1 122 ? -6.343 -12.192 -12.249 1.00 88.75 122 GLY A C 1
ATOM 991 O O . GLY A 1 122 ? -6.707 -12.776 -13.262 1.00 88.75 122 GLY A O 1
ATOM 992 N N . THR A 1 123 ? -5.326 -11.326 -12.258 1.00 86.31 123 THR A N 1
ATOM 993 C CA . THR A 1 123 ? -4.584 -10.946 -13.467 1.00 86.31 123 THR A CA 1
ATOM 994 C C . THR A 1 123 ? -3.078 -10.886 -13.216 1.00 86.31 123 THR A C 1
ATOM 996 O O . THR A 1 123 ? -2.608 -10.410 -12.178 1.00 86.31 123 THR A O 1
ATOM 999 N N . GLU A 1 124 ? -2.297 -11.338 -14.198 1.00 85.81 124 GLU A N 1
ATOM 1000 C CA . GLU A 1 124 ? -0.835 -11.203 -14.215 1.00 85.81 124 GLU A CA 1
ATOM 1001 C C . GLU A 1 124 ? -0.393 -9.732 -14.350 1.00 85.81 124 GLU A C 1
ATOM 1003 O O . GLU A 1 124 ? 0.665 -9.336 -13.847 1.00 85.81 124 GLU A O 1
ATOM 1008 N N . HIS A 1 125 ? -1.251 -8.896 -14.944 1.00 83.44 125 HIS A N 1
ATOM 1009 C CA . HIS A 1 125 ? -1.028 -7.467 -15.183 1.00 83.44 125 HIS A CA 1
ATOM 1010 C C . HIS A 1 125 ? -1.545 -6.568 -14.051 1.00 83.44 125 HIS A C 1
ATOM 1012 O O . HIS A 1 125 ? -1.598 -5.350 -14.189 1.00 83.44 125 HIS A O 1
ATOM 1018 N N . ALA A 1 126 ? -1.836 -7.151 -12.885 1.00 82.88 126 ALA A N 1
ATOM 1019 C CA . ALA A 1 126 ? -2.265 -6.466 -11.661 1.00 82.88 126 ALA A CA 1
ATOM 1020 C C . ALA A 1 126 ? -1.448 -5.208 -11.301 1.00 82.88 126 ALA A C 1
ATOM 1022 O O . ALA A 1 126 ? -1.952 -4.287 -10.671 1.00 82.88 126 ALA A O 1
ATOM 1023 N N . HIS A 1 127 ? -0.168 -5.172 -11.666 1.00 82.31 127 HIS A N 1
ATOM 1024 C CA . HIS A 1 127 ? 0.735 -4.055 -11.394 1.00 82.31 127 HIS A CA 1
ATOM 1025 C C . HIS A 1 127 ? 0.493 -2.826 -12.292 1.00 82.31 127 HIS A C 1
ATOM 1027 O O . HIS A 1 127 ? 0.865 -1.723 -11.902 1.00 82.31 127 HIS A O 1
ATOM 1033 N N . GLN A 1 128 ? -0.125 -2.997 -13.465 1.00 86.44 128 GLN A N 1
ATOM 1034 C CA . GLN A 1 128 ? -0.449 -1.905 -14.395 1.00 86.44 128 GLN A CA 1
ATOM 1035 C C . GLN A 1 128 ? -1.773 -1.217 -14.028 1.00 86.44 128 GLN A C 1
ATOM 1037 O O . GLN A 1 128 ? -1.932 -0.017 -14.242 1.00 86.44 128 GLN A O 1
ATOM 1042 N N . GLN A 1 129 ? -2.704 -1.975 -13.444 1.00 86.19 129 GLN A N 1
ATOM 1043 C CA . GLN A 1 129 ? -4.082 -1.564 -13.136 1.00 86.19 129 GLN A CA 1
ATOM 1044 C C . GLN A 1 129 ? -4.297 -1.280 -11.642 1.00 86.19 129 GLN A C 1
ATOM 1046 O O . GLN A 1 129 ? -5.385 -1.487 -11.094 1.00 86.19 129 GLN A O 1
ATOM 1051 N N . ARG A 1 130 ? -3.240 -0.828 -10.960 1.00 90.56 130 ARG A N 1
ATOM 1052 C CA . ARG A 1 130 ? -3.286 -0.463 -9.545 1.00 90.56 130 ARG A CA 1
ATOM 1053 C C . ARG A 1 130 ? -2.708 0.907 -9.279 1.00 90.56 130 ARG A C 1
ATOM 1055 O O . ARG A 1 130 ? -1.801 1.360 -9.977 1.00 90.56 130 ARG A O 1
ATOM 1062 N N . ASP A 1 131 ? -3.196 1.502 -8.210 1.00 91.12 131 ASP A N 1
ATOM 1063 C CA . ASP A 1 131 ? -2.624 2.702 -7.633 1.00 91.12 131 ASP A CA 1
ATOM 1064 C C . ASP A 1 131 ? -2.295 2.462 -6.159 1.00 91.12 131 ASP A C 1
ATOM 1066 O O . ASP A 1 131 ? -2.536 1.375 -5.604 1.00 91.12 131 ASP A O 1
ATOM 1070 N N . LEU A 1 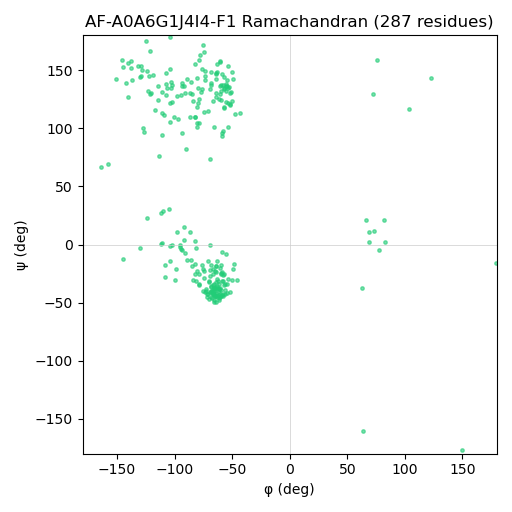132 ? -1.676 3.463 -5.543 1.00 92.75 132 LEU A N 1
ATOM 1071 C CA . LEU A 1 132 ? -1.333 3.410 -4.135 1.00 92.75 132 LEU A CA 1
ATOM 1072 C C . LEU A 1 132 ? -1.507 4.760 -3.453 1.00 92.75 132 LEU A C 1
ATOM 1074 O O . LEU A 1 132 ? -1.054 5.790 -3.947 1.00 92.75 132 LEU A O 1
ATOM 1078 N N . ASP A 1 133 ? -2.048 4.706 -2.242 1.00 92.44 133 ASP A N 1
ATOM 1079 C CA . ASP A 1 133 ? -2.057 5.839 -1.326 1.00 92.44 133 ASP A CA 1
ATOM 1080 C C . ASP A 1 133 ? -1.074 5.594 -0.187 1.00 92.44 133 ASP A C 1
ATOM 1082 O O . ASP A 1 133 ? -0.854 4.465 0.269 1.00 92.44 133 ASP A O 1
ATOM 1086 N N . ARG A 1 134 ? -0.471 6.670 0.307 1.00 92.38 134 ARG A N 1
ATOM 1087 C CA . ARG A 1 134 ? 0.391 6.652 1.485 1.00 92.38 134 ARG A CA 1
ATOM 1088 C C . ARG A 1 134 ? -0.443 7.003 2.709 1.00 92.38 134 ARG A C 1
ATOM 1090 O O . ARG A 1 134 ? -1.084 8.043 2.752 1.00 92.38 134 ARG A O 1
ATOM 1097 N N . LEU A 1 135 ? -0.374 6.184 3.748 1.00 93.19 135 LEU A N 1
ATOM 1098 C CA . LEU A 1 135 ? -0.983 6.465 5.045 1.00 93.19 135 LEU A CA 1
ATOM 1099 C C . LEU A 1 135 ? 0.111 6.624 6.103 1.00 93.19 135 LEU A C 1
ATOM 1101 O O . LEU A 1 135 ? 0.913 5.723 6.327 1.00 93.19 135 LEU A O 1
ATOM 1105 N N . GLU A 1 136 ? 0.131 7.754 6.798 1.00 93.06 136 GLU A N 1
ATOM 1106 C CA . GLU A 1 136 ? 1.030 8.014 7.921 1.00 93.06 136 GLU A CA 1
ATOM 1107 C C . GLU A 1 136 ? 0.229 8.078 9.218 1.00 93.06 136 GLU A C 1
ATOM 1109 O O . GLU A 1 136 ? -0.561 8.997 9.436 1.00 93.06 136 GLU A O 1
ATOM 1114 N N . LEU A 1 137 ? 0.459 7.111 10.101 1.00 94.00 137 LEU A N 1
ATOM 1115 C CA . LEU A 1 137 ? -0.120 7.097 11.438 1.00 94.00 137 LEU A CA 1
ATOM 1116 C C . LEU A 1 137 ? 0.944 7.501 12.449 1.00 94.00 137 LEU A C 1
ATOM 1118 O O . LEU A 1 137 ? 1.992 6.860 12.549 1.00 94.00 137 LEU A O 1
ATOM 1122 N N . GLN A 1 138 ? 0.677 8.561 13.203 1.00 94.25 138 GLN A N 1
ATOM 1123 C CA . GLN A 1 138 ? 1.633 9.135 14.145 1.00 94.25 138 GLN A CA 1
ATOM 1124 C C . GLN A 1 138 ? 1.049 9.191 15.550 1.00 94.25 138 GLN A C 1
ATOM 1126 O O . GLN A 1 138 ? -0.152 9.377 15.734 1.00 94.25 138 GLN A O 1
ATOM 1131 N N . THR A 1 139 ? 1.902 9.071 16.561 1.00 93.75 139 THR A N 1
ATOM 1132 C CA . THR A 1 139 ? 1.516 9.441 17.927 1.00 93.75 139 THR A CA 1
ATOM 1133 C C . THR A 1 139 ? 1.587 10.965 18.106 1.00 93.75 139 THR A C 1
ATOM 1135 O O . THR A 1 139 ? 2.325 11.630 17.369 1.00 93.75 139 THR A O 1
ATOM 1138 N N . PRO A 1 140 ? 0.892 11.545 19.103 1.00 89.44 140 PRO A N 1
ATOM 1139 C CA . PRO A 1 140 ? 0.993 12.976 19.401 1.00 89.44 140 PRO A CA 1
ATOM 1140 C C . PRO A 1 140 ? 2.447 13.450 19.582 1.00 89.44 140 PRO A C 1
ATOM 1142 O O . PRO A 1 140 ? 2.846 14.476 19.034 1.00 89.44 140 PRO A O 1
ATOM 1145 N N . ASP A 1 141 ? 3.271 12.644 20.258 1.00 89.62 141 ASP A N 1
ATOM 1146 C CA . ASP A 1 141 ? 4.689 12.944 20.497 1.00 89.62 141 ASP A CA 1
ATOM 1147 C C . ASP A 1 141 ? 5.519 12.968 19.198 1.00 89.62 141 ASP A C 1
ATOM 1149 O O . ASP A 1 141 ? 6.482 13.728 19.071 1.00 89.62 141 ASP A O 1
ATOM 1153 N N . GLN A 1 142 ? 5.174 12.123 18.219 1.00 87.88 142 GLN A N 1
ATOM 1154 C CA . GLN A 1 142 ? 5.854 12.076 16.922 1.00 87.88 142 GLN A CA 1
ATOM 1155 C C . GLN A 1 142 ? 5.506 13.286 16.058 1.00 87.88 142 GLN A C 1
ATOM 1157 O O . GLN A 1 142 ? 6.405 13.852 15.435 1.00 87.88 142 GLN A O 1
ATOM 1162 N N . LEU A 1 143 ? 4.241 13.714 16.063 1.00 83.75 143 LEU A N 1
ATOM 1163 C CA . LEU A 1 143 ? 3.783 14.882 15.309 1.00 83.75 143 LEU A CA 1
ATOM 1164 C C . LEU A 1 143 ? 4.591 16.135 15.688 1.00 83.75 143 LEU A C 1
ATOM 1166 O O . LEU A 1 143 ? 5.049 16.882 14.818 1.00 83.75 143 LEU A O 1
ATOM 1170 N N . GLN A 1 144 ? 4.847 16.317 16.988 1.00 81.19 144 GLN A N 1
ATOM 1171 C CA . GLN A 1 144 ? 5.641 17.433 17.502 1.00 81.19 144 GLN A CA 1
ATOM 1172 C C . GLN A 1 144 ? 7.098 17.390 17.014 1.00 81.19 144 GLN A C 1
ATOM 1174 O O . GLN A 1 144 ? 7.676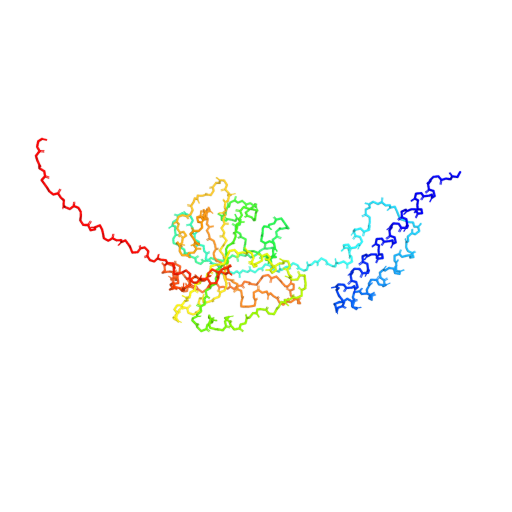 18.430 16.700 1.00 81.19 144 GLN A O 1
ATOM 1179 N N . ARG A 1 145 ? 7.690 16.193 16.888 1.00 80.62 145 ARG A N 1
ATOM 1180 C CA . ARG A 1 145 ? 9.058 16.033 16.366 1.00 80.62 145 ARG A CA 1
ATOM 1181 C C . ARG A 1 145 ? 9.130 16.296 14.865 1.00 80.62 145 ARG A C 1
ATOM 1183 O O . ARG A 1 145 ? 10.038 17.003 14.430 1.00 80.62 145 ARG A O 1
ATOM 1190 N N . THR A 1 146 ? 8.192 15.762 14.083 1.00 71.19 146 THR A N 1
ATOM 1191 C CA . THR A 1 146 ? 8.196 15.871 12.613 1.00 71.19 146 THR A CA 1
ATOM 1192 C C . THR A 1 146 ? 8.125 17.327 12.152 1.00 71.19 146 THR A C 1
ATOM 1194 O O . THR A 1 146 ? 8.852 17.705 11.237 1.00 71.19 146 THR A O 1
ATOM 1197 N N . ARG A 1 147 ? 7.361 18.185 12.846 1.00 65.19 147 ARG A N 1
ATOM 1198 C CA . ARG A 1 147 ? 7.302 19.633 12.553 1.00 65.19 147 ARG A CA 1
ATOM 1199 C C . ARG A 1 147 ? 8.657 20.347 12.656 1.00 65.19 147 ARG A C 1
ATOM 1201 O O . ARG A 1 147 ? 8.848 21.375 12.022 1.00 65.19 147 ARG A O 1
ATOM 1208 N N . SER A 1 148 ? 9.603 19.803 13.421 1.00 58.53 148 SER A N 1
ATOM 1209 C CA . SER A 1 148 ? 10.920 20.419 13.636 1.00 58.53 148 SER A CA 1
ATOM 1210 C C . SER A 1 148 ? 12.011 19.941 12.673 1.00 58.53 148 SER A C 1
ATOM 1212 O O . SER A 1 148 ? 13.128 20.452 12.716 1.00 58.53 148 SER A O 1
ATOM 1214 N N . ARG A 1 149 ? 11.719 18.967 11.798 1.00 52.53 149 ARG A N 1
ATOM 1215 C CA . ARG A 1 149 ? 12.699 18.405 10.859 1.00 52.53 149 ARG A CA 1
ATOM 1216 C C . ARG A 1 149 ? 12.176 18.460 9.429 1.00 52.53 149 ARG A C 1
ATOM 1218 O O . ARG A 1 149 ? 11.483 17.553 8.981 1.00 52.53 149 ARG A O 1
ATOM 1225 N N . LEU A 1 150 ? 12.578 19.492 8.692 1.00 52.41 150 LEU A N 1
ATOM 1226 C CA . LEU A 1 150 ? 12.600 19.403 7.234 1.00 52.41 150 LEU A CA 1
ATOM 1227 C C . LEU A 1 150 ? 13.621 18.320 6.846 1.00 52.41 150 LEU A C 1
ATOM 1229 O O . LEU A 1 150 ? 14.737 18.337 7.377 1.00 52.41 150 LEU A O 1
ATOM 1233 N N . PRO A 1 151 ? 13.272 17.357 5.976 1.00 55.34 151 PRO A N 1
ATOM 1234 C CA . PRO A 1 151 ? 14.234 16.364 5.530 1.00 55.34 151 PRO A CA 1
ATOM 1235 C C . PRO A 1 151 ? 15.381 17.078 4.812 1.00 55.34 151 PRO A C 1
ATOM 1237 O O . PRO A 1 151 ? 15.164 17.844 3.875 1.00 55.34 151 PRO A O 1
ATOM 1240 N N . SER A 1 152 ? 16.612 16.833 5.260 1.00 54.75 152 SER A N 1
ATOM 1241 C CA . SER A 1 152 ? 17.805 17.210 4.508 1.00 54.75 152 SER A CA 1
ATOM 1242 C C . SER A 1 152 ? 17.729 16.540 3.136 1.00 54.75 152 SER A C 1
ATOM 1244 O O . SER A 1 152 ? 17.677 15.309 3.071 1.00 54.75 152 SER A O 1
ATOM 1246 N N . LEU A 1 153 ? 17.675 17.339 2.068 1.00 49.78 153 LEU A N 1
ATOM 1247 C CA . LEU A 1 153 ? 17.538 16.850 0.695 1.00 49.78 153 LEU A CA 1
ATOM 1248 C C . LEU A 1 153 ? 18.667 15.854 0.369 1.00 49.78 153 LEU A C 1
ATOM 1250 O O . LEU A 1 153 ? 19.842 16.206 0.516 1.00 49.78 153 LEU A O 1
ATOM 1254 N N . PRO A 1 154 ? 18.349 14.611 -0.035 1.00 55.47 154 PRO A N 1
ATOM 1255 C CA . PRO A 1 154 ? 19.359 13.647 -0.451 1.00 55.47 154 PRO A CA 1
ATOM 1256 C C . PRO A 1 154 ? 19.913 13.961 -1.846 1.00 55.47 154 PRO A C 1
ATOM 1258 O O . PRO A 1 154 ? 19.409 14.809 -2.568 1.00 55.47 154 PRO A O 1
ATOM 1261 N N . HIS A 1 155 ? 20.964 13.229 -2.212 1.00 50.22 155 HIS A N 1
ATOM 1262 C CA . HIS A 1 155 ? 21.710 13.321 -3.469 1.00 50.22 155 HIS A CA 1
ATOM 1263 C C . HIS A 1 155 ? 20.817 13.287 -4.743 1.00 50.22 155 HIS A C 1
ATOM 1265 O O . HIS A 1 155 ? 19.854 12.520 -4.778 1.00 50.22 155 HIS A O 1
ATOM 1271 N N . PRO A 1 156 ? 21.207 13.972 -5.843 1.00 51.56 156 PRO A N 1
ATOM 1272 C CA . PRO A 1 156 ? 20.387 14.237 -7.041 1.00 51.56 156 PRO A CA 1
ATOM 1273 C C . PRO A 1 156 ? 19.742 13.070 -7.813 1.00 51.56 156 PRO A C 1
ATOM 1275 O O . PRO A 1 156 ? 18.965 13.295 -8.726 1.00 51.56 156 PRO A O 1
ATOM 1278 N N . TRP A 1 157 ? 20.062 11.815 -7.501 1.00 46.97 157 TRP A N 1
ATOM 1279 C CA . TRP A 1 157 ? 19.579 10.639 -8.251 1.00 46.97 157 TRP A CA 1
ATOM 1280 C C . TRP A 1 157 ? 18.538 9.869 -7.435 1.00 46.97 157 TRP A C 1
ATOM 1282 O O . TRP A 1 157 ? 17.596 9.305 -7.980 1.00 46.97 157 TRP A O 1
ATOM 1292 N N . THR A 1 158 ? 18.643 9.950 -6.105 1.00 57.78 158 THR A N 1
ATOM 1293 C CA . THR A 1 158 ? 17.562 9.614 -5.178 1.00 57.78 158 THR A CA 1
ATOM 1294 C C . THR A 1 158 ? 16.367 10.557 -5.362 1.00 57.78 158 THR A C 1
ATOM 1296 O O . THR A 1 158 ? 15.258 10.215 -4.962 1.00 57.78 158 THR A O 1
ATOM 1299 N N . GLU A 1 159 ? 16.571 11.723 -5.988 1.00 61.44 159 GLU A N 1
ATOM 1300 C CA . GLU A 1 159 ? 15.526 12.716 -6.225 1.00 61.44 159 GLU A CA 1
ATOM 1301 C C . GLU A 1 159 ? 14.360 12.155 -7.034 1.00 61.44 159 GLU A C 1
ATOM 1303 O O . GLU A 1 159 ? 13.235 12.365 -6.618 1.00 61.44 159 GLU A O 1
ATOM 1308 N N . CYS A 1 160 ? 14.554 11.392 -8.113 1.00 65.50 160 CYS A N 1
ATOM 1309 C CA . CYS A 1 160 ? 13.412 10.950 -8.929 1.00 65.50 160 CYS A CA 1
ATOM 1310 C C . CYS A 1 160 ? 12.452 10.020 -8.166 1.00 65.50 160 CYS A C 1
ATOM 1312 O O . CYS A 1 160 ? 11.250 10.286 -8.123 1.00 65.50 160 CYS A O 1
ATOM 1314 N N . ALA A 1 161 ? 12.977 8.981 -7.507 1.00 67.44 161 ALA A N 1
ATOM 1315 C CA . ALA A 1 161 ? 12.164 8.052 -6.717 1.00 67.44 161 ALA A CA 1
ATOM 1316 C C . ALA A 1 161 ? 11.548 8.736 -5.482 1.00 67.44 161 ALA A C 1
ATOM 1318 O O . ALA A 1 161 ? 10.387 8.498 -5.142 1.00 67.44 161 ALA A O 1
ATOM 1319 N N . LEU A 1 162 ? 12.290 9.640 -4.828 1.00 67.00 162 LEU A N 1
ATOM 1320 C CA . LEU A 1 162 ? 11.762 10.442 -3.720 1.00 67.00 162 LEU A CA 1
ATOM 1321 C C . LEU A 1 162 ? 10.688 11.427 -4.183 1.00 67.00 162 LEU A C 1
ATOM 1323 O O . LEU A 1 162 ? 9.684 11.586 -3.500 1.00 67.00 162 LEU A O 1
ATOM 1327 N N . LEU A 1 163 ? 10.861 12.070 -5.335 1.00 71.25 163 LEU A N 1
ATOM 1328 C CA . LEU A 1 163 ? 9.896 13.007 -5.906 1.00 71.25 163 LEU A CA 1
ATOM 1329 C C . LEU A 1 163 ? 8.613 12.289 -6.309 1.00 71.25 163 LEU A C 1
ATOM 1331 O O . LEU A 1 163 ? 7.534 12.795 -6.018 1.00 71.25 163 LEU A O 1
ATOM 1335 N N . GLN A 1 164 ? 8.707 11.109 -6.927 1.00 74.56 164 GLN A N 1
ATOM 1336 C CA . GLN A 1 164 ? 7.535 10.270 -7.194 1.00 74.56 164 GLN A CA 1
ATOM 1337 C C . GLN A 1 164 ? 6.810 9.929 -5.895 1.00 74.56 164 GLN A C 1
ATOM 1339 O O . GLN A 1 164 ? 5.597 10.086 -5.806 1.00 74.56 164 GLN A O 1
ATOM 1344 N N . ARG A 1 165 ? 7.554 9.596 -4.840 1.00 72.88 165 ARG A N 1
ATOM 1345 C CA . ARG A 1 165 ? 6.978 9.329 -3.525 1.00 72.88 165 ARG A CA 1
ATOM 1346 C C . ARG A 1 165 ? 6.325 10.545 -2.870 1.00 72.88 165 ARG A C 1
ATOM 1348 O O . ARG A 1 165 ? 5.301 10.399 -2.213 1.00 72.88 165 ARG A O 1
ATOM 1355 N N . LEU A 1 166 ? 6.896 11.735 -3.035 1.00 76.19 166 LEU A N 1
ATOM 1356 C CA . LEU A 1 166 ? 6.303 12.989 -2.560 1.00 76.19 166 LEU A CA 1
ATOM 1357 C C . LEU A 1 166 ? 5.027 13.361 -3.327 1.00 76.19 166 LEU A C 1
ATOM 1359 O O . LEU A 1 166 ? 4.256 14.187 -2.847 1.00 76.19 166 LEU A O 1
ATOM 1363 N N . ARG A 1 167 ? 4.806 12.764 -4.503 1.00 82.12 167 ARG A N 1
ATOM 1364 C CA . ARG A 1 167 ? 3.578 12.922 -5.291 1.00 82.12 167 ARG A CA 1
ATOM 1365 C C . ARG A 1 167 ? 2.498 11.905 -4.938 1.00 82.12 167 ARG A C 1
ATOM 1367 O O . ARG A 1 167 ? 1.362 12.104 -5.352 1.00 82.12 167 ARG A O 1
ATOM 1374 N N . VAL A 1 168 ? 2.832 10.852 -4.191 1.00 86.31 168 VAL A N 1
ATOM 1375 C CA . VAL A 1 168 ? 1.844 9.876 -3.728 1.00 86.31 168 VAL A CA 1
ATOM 1376 C C . VAL A 1 168 ? 0.863 10.580 -2.782 1.00 86.31 168 VAL A C 1
ATOM 1378 O O . VAL A 1 168 ? 1.317 11.191 -1.801 1.00 86.31 168 VAL A O 1
ATOM 1381 N N . PRO A 1 169 ? -0.458 10.488 -3.028 1.00 87.81 169 PRO A N 1
ATOM 1382 C CA . PRO A 1 169 ? -1.465 11.002 -2.110 1.00 87.81 169 PRO A CA 1
ATOM 1383 C C . PRO A 1 169 ? -1.192 10.505 -0.691 1.00 87.81 169 PRO A C 1
ATOM 1385 O O . PRO A 1 169 ? -1.018 9.311 -0.461 1.00 87.81 169 PRO A O 1
ATOM 1388 N N . THR A 1 170 ? -1.055 11.431 0.261 1.00 88.50 170 THR A N 1
ATOM 1389 C CA . THR A 1 170 ? -0.660 11.094 1.632 1.00 88.50 170 THR A CA 1
ATOM 1390 C C . THR A 1 170 ? -1.760 11.457 2.620 1.00 88.50 170 THR A C 1
ATOM 1392 O O . THR A 1 170 ? -2.050 12.634 2.833 1.00 88.50 170 THR A O 1
ATOM 1395 N N . HIS A 1 171 ? -2.321 10.448 3.280 1.00 88.81 171 HIS A N 1
ATOM 1396 C CA . HIS A 1 171 ? -3.252 10.587 4.394 1.00 88.81 171 HIS A CA 1
ATOM 1397 C C . HIS A 1 171 ? -2.497 10.544 5.715 1.00 88.81 171 HIS A C 1
ATOM 1399 O O . HIS A 1 171 ? -1.582 9.742 5.901 1.00 88.81 171 HIS A O 1
ATOM 1405 N N . ARG A 1 172 ? -2.889 11.400 6.658 1.00 89.81 172 ARG A N 1
ATOM 1406 C CA . ARG A 1 172 ? -2.265 11.484 7.980 1.00 89.81 172 ARG A CA 1
ATOM 1407 C C . ARG A 1 172 ? -3.309 11.273 9.061 1.00 89.81 172 ARG A C 1
ATOM 1409 O O . ARG A 1 172 ? -4.365 11.895 9.026 1.00 89.81 172 ARG A O 1
ATOM 1416 N N . GLY A 1 173 ? -2.998 10.411 10.021 1.00 90.50 173 GLY A N 1
ATOM 1417 C CA . GLY A 1 173 ? -3.841 10.130 11.179 1.00 90.50 173 GLY A CA 1
ATOM 1418 C C . GLY A 1 173 ? -3.046 10.212 12.476 1.00 90.50 173 GLY A C 1
ATOM 1419 O O . GLY A 1 173 ? -1.876 9.825 12.523 1.00 90.50 173 GLY A O 1
ATOM 1420 N N . VAL A 1 174 ? -3.686 10.698 13.541 1.00 92.25 174 VAL A N 1
ATOM 1421 C CA . VAL A 1 174 ? -3.102 10.705 14.886 1.00 92.25 174 VAL A CA 1
ATOM 1422 C C . VAL A 1 174 ? -3.709 9.562 15.687 1.00 92.25 174 VAL A C 1
ATOM 1424 O O . VAL A 1 174 ? -4.925 9.460 15.837 1.00 92.25 174 VAL A O 1
ATOM 1427 N N . LEU A 1 175 ? -2.853 8.683 16.194 1.00 93.56 175 LEU A N 1
ATOM 1428 C CA . LEU A 1 175 ? -3.271 7.544 16.996 1.00 93.56 175 LEU A CA 1
ATOM 1429 C C . LEU A 1 175 ? -3.332 7.901 18.484 1.00 93.56 175 LEU A C 1
ATOM 1431 O O . LEU A 1 175 ? -2.446 8.602 18.988 1.00 93.56 175 LEU A O 1
ATOM 1435 N N . PRO A 1 176 ? -4.322 7.374 19.223 1.00 91.38 176 PRO A N 1
ATOM 1436 C CA . PRO A 1 176 ? -4.279 7.354 20.677 1.00 91.38 176 PRO A CA 1
ATOM 1437 C C . PRO A 1 176 ? -2.994 6.705 21.204 1.00 91.38 176 PRO A C 1
ATOM 1439 O O . PRO A 1 176 ? -2.414 5.818 20.582 1.00 91.38 176 PRO A O 1
ATOM 1442 N N . LYS A 1 177 ? -2.577 7.080 22.418 1.00 91.31 177 LYS A N 1
ATOM 1443 C CA . LYS A 1 177 ? -1.363 6.528 23.043 1.00 91.31 177 LYS A CA 1
ATOM 1444 C C . LYS A 1 177 ? -1.410 5.002 23.221 1.00 91.31 177 LYS A C 1
ATOM 1446 O O . LYS A 1 177 ? -0.366 4.363 23.141 1.00 91.31 177 LYS A O 1
ATOM 1451 N N . HIS A 1 178 ? -2.592 4.421 23.441 1.00 93.50 178 HIS A N 1
ATOM 1452 C CA . HIS A 1 178 ? -2.749 2.967 23.560 1.00 93.50 178 HIS A CA 1
ATOM 1453 C C . HIS A 1 178 ? -2.521 2.226 22.230 1.00 93.50 178 HIS A C 1
ATOM 1455 O O . HIS A 1 178 ? -2.103 1.074 22.251 1.00 93.50 178 HIS A O 1
ATOM 1461 N N . ASP A 1 179 ? -2.668 2.918 21.097 1.00 95.00 179 ASP A N 1
ATOM 1462 C CA . ASP A 1 179 ? -2.469 2.386 19.745 1.00 95.00 179 ASP A CA 1
ATOM 1463 C C . ASP A 1 179 ? -1.084 2.721 19.168 1.00 95.00 179 ASP A C 1
ATOM 1465 O O . ASP A 1 179 ? -0.817 2.512 17.984 1.00 95.00 179 ASP A O 1
ATOM 1469 N N . ALA A 1 180 ? -0.160 3.231 19.991 1.00 94.12 180 ALA A N 1
ATOM 1470 C CA . ALA A 1 180 ? 1.154 3.699 19.545 1.00 94.12 180 ALA A CA 1
ATOM 1471 C C . ALA A 1 180 ? 1.988 2.633 18.805 1.00 94.12 180 ALA A C 1
ATOM 1473 O O . ALA A 1 180 ? 2.827 2.975 17.973 1.00 94.12 180 ALA A O 1
ATOM 1474 N N . SER A 1 181 ? 1.748 1.342 19.060 1.00 95.44 181 SER A N 1
ATOM 1475 C CA . SER A 1 181 ? 2.390 0.229 18.341 1.00 95.44 181 SER A CA 1
ATOM 1476 C C . SER A 1 181 ? 2.033 0.185 16.846 1.00 95.44 181 SER A C 1
ATOM 1478 O O . SER A 1 181 ? 2.799 -0.335 16.028 1.00 95.44 181 SER A O 1
ATOM 1480 N N . CYS A 1 182 ? 0.897 0.776 16.473 1.00 96.31 182 CYS A N 1
ATOM 1481 C CA . CYS A 1 182 ? 0.422 0.894 15.101 1.00 96.31 182 CYS A CA 1
ATOM 1482 C C . CYS A 1 182 ? 0.870 2.193 14.422 1.00 96.31 182 CYS A C 1
ATOM 1484 O O . CYS A 1 182 ? 0.527 2.424 13.263 1.00 96.31 182 CYS A O 1
ATOM 1486 N N . ALA A 1 183 ? 1.683 3.023 15.076 1.00 96.06 183 ALA A N 1
ATOM 1487 C CA . ALA A 1 183 ? 2.319 4.141 14.396 1.00 96.06 183 ALA A CA 1
ATOM 1488 C C . ALA A 1 183 ? 3.293 3.642 13.311 1.00 96.06 183 ALA A C 1
ATOM 1490 O O . ALA A 1 183 ? 3.910 2.570 13.427 1.00 96.06 183 ALA A O 1
ATOM 1491 N N . GLY A 1 184 ? 3.414 4.414 12.235 1.00 95.38 184 GLY A N 1
ATOM 1492 C CA . GLY A 1 184 ? 4.277 4.113 11.099 1.00 95.38 184 GLY A CA 1
ATOM 1493 C C . GLY A 1 184 ? 3.748 4.659 9.777 1.00 95.38 184 GLY A C 1
ATOM 1494 O O . GLY A 1 184 ? 2.719 5.332 9.720 1.00 95.38 184 GLY A O 1
ATOM 1495 N N . VAL A 1 185 ? 4.479 4.340 8.712 1.00 94.56 185 VAL A N 1
ATOM 1496 C CA . VAL A 1 185 ? 4.092 4.633 7.331 1.00 94.56 185 VAL A CA 1
ATOM 1497 C C . VAL A 1 185 ? 3.565 3.357 6.695 1.00 94.56 185 VAL A C 1
ATOM 1499 O O . VAL A 1 185 ? 4.128 2.278 6.886 1.00 94.56 185 VAL A O 1
ATOM 1502 N N . TYR A 1 186 ? 2.479 3.490 5.952 1.00 96.19 186 TYR A N 1
ATOM 1503 C CA . TYR A 1 186 ? 1.761 2.413 5.300 1.00 96.19 186 TYR A CA 1
ATOM 1504 C C . TYR A 1 186 ? 1.495 2.785 3.845 1.00 96.19 186 TYR A C 1
ATOM 1506 O O . TYR A 1 186 ? 1.386 3.967 3.513 1.00 96.19 186 TYR A O 1
ATOM 1514 N N . TYR A 1 187 ? 1.356 1.772 2.999 1.00 95.75 187 TYR A N 1
ATOM 1515 C CA . TYR A 1 187 ? 0.788 1.921 1.665 1.00 95.75 187 TYR A CA 1
ATOM 1516 C C . TYR A 1 187 ? -0.520 1.156 1.566 1.00 95.75 187 TYR A C 1
ATOM 1518 O O . TYR A 1 187 ? -0.617 0.020 2.042 1.00 95.75 187 TYR A O 1
ATOM 1526 N N . VAL A 1 188 ? -1.502 1.797 0.945 1.00 96.06 188 VAL A N 1
ATOM 1527 C CA . VAL A 1 188 ? -2.805 1.236 0.610 1.00 96.06 188 VAL A CA 1
ATOM 1528 C C . VAL A 1 188 ? -2.784 0.937 -0.882 1.00 96.06 188 VAL A C 1
ATOM 1530 O O . VAL A 1 188 ? -2.828 1.854 -1.689 1.00 96.06 188 VAL A O 1
ATOM 1533 N N . PHE A 1 189 ? -2.669 -0.336 -1.242 1.00 95.38 189 PHE A N 1
ATOM 1534 C CA . PHE A 1 189 ? -2.704 -0.803 -2.624 1.00 95.38 189 PHE A CA 1
ATOM 1535 C C . PHE A 1 189 ? -4.134 -1.149 -3.018 1.00 95.38 189 PHE A C 1
ATOM 1537 O O . PHE A 1 189 ? -4.803 -1.922 -2.321 1.00 95.38 189 PHE A O 1
ATOM 1544 N N . TYR A 1 190 ? -4.570 -0.633 -4.159 1.00 94.56 190 TYR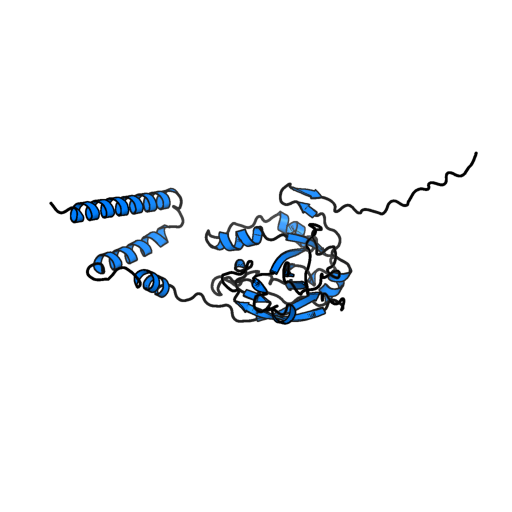 A N 1
ATOM 1545 C CA . TYR A 1 190 ? -5.897 -0.896 -4.702 1.00 94.56 190 TYR A CA 1
ATOM 1546 C C . TYR A 1 190 ? -5.866 -0.969 -6.223 1.00 94.56 190 TYR A C 1
ATOM 1548 O O . TYR A 1 190 ? -5.020 -0.350 -6.866 1.00 94.56 190 TYR A O 1
ATOM 1556 N N . SER A 1 191 ? -6.798 -1.722 -6.801 1.00 92.69 191 SER A N 1
ATOM 1557 C CA . SER A 1 191 ? -7.033 -1.685 -8.240 1.00 92.69 191 SER A CA 1
ATOM 1558 C C . SER A 1 191 ? -7.998 -0.549 -8.581 1.00 92.69 191 SER A C 1
ATOM 1560 O O . SER A 1 191 ? -8.958 -0.312 -7.842 1.00 92.69 191 SER A O 1
ATOM 1562 N N . PHE A 1 192 ? -7.726 0.158 -9.680 1.00 82.44 192 PHE A N 1
ATOM 1563 C CA . PHE A 1 192 ? -8.591 1.228 -10.192 1.00 82.44 192 PHE A CA 1
ATOM 1564 C C . PHE A 1 192 ? -9.335 0.837 -11.475 1.00 82.44 192 PHE A C 1
ATOM 1566 O O . PHE A 1 192 ? -10.308 1.501 -11.818 1.00 82.44 192 PHE A O 1
ATOM 1573 N N . ASP A 1 193 ? -8.884 -0.204 -12.181 1.00 76.38 193 ASP A N 1
ATOM 1574 C CA . ASP A 1 193 ? -9.407 -0.559 -13.505 1.00 76.38 193 ASP A CA 1
ATOM 1575 C C . ASP A 1 193 ? -9.012 -1.988 -13.905 1.00 76.38 193 ASP A C 1
ATOM 1577 O O . ASP A 1 193 ? -8.196 -2.204 -14.796 1.00 76.38 193 ASP A O 1
ATOM 1581 N N . CYS A 1 194 ? -9.536 -2.979 -13.185 1.00 73.19 194 CYS A N 1
ATOM 1582 C CA . CYS A 1 194 ? -9.556 -4.362 -13.654 1.00 73.19 194 CYS A CA 1
ATOM 1583 C C . CYS A 1 194 ? -11.015 -4.685 -13.987 1.00 73.19 194 CYS A C 1
ATOM 1585 O O . CYS A 1 194 ? -11.820 -4.769 -13.056 1.00 73.19 194 CYS A O 1
ATOM 1587 N N . ASP A 1 195 ? -11.331 -4.860 -15.275 1.00 67.94 195 ASP A N 1
ATOM 1588 C CA . ASP A 1 195 ? -12.693 -4.912 -15.846 1.00 67.94 195 ASP A CA 1
ATOM 1589 C C . ASP A 1 195 ? -13.682 -5.865 -15.134 1.00 67.94 195 ASP A C 1
ATOM 1591 O O . ASP A 1 195 ? -14.893 -5.667 -15.208 1.00 67.94 195 ASP A O 1
ATOM 1595 N N . ASP A 1 196 ? -13.186 -6.849 -14.380 1.00 84.94 196 ASP A N 1
ATOM 1596 C CA . ASP A 1 196 ? -13.998 -7.865 -13.699 1.00 84.94 196 ASP A CA 1
ATOM 1597 C C . ASP A 1 196 ? -14.023 -7.754 -12.160 1.00 84.94 196 ASP A C 1
ATOM 1599 O O . ASP A 1 196 ? -14.641 -8.584 -11.483 1.00 84.94 196 ASP A O 1
ATOM 1603 N N . LEU A 1 197 ? -13.348 -6.766 -11.556 1.00 91.44 197 LEU A N 1
ATOM 1604 C CA . LEU A 1 197 ? -13.297 -6.654 -10.096 1.00 91.44 197 LEU A CA 1
ATOM 1605 C C . LEU A 1 197 ? -14.512 -5.893 -9.535 1.00 91.44 197 LEU A C 1
ATOM 1607 O O . LEU A 1 197 ? -14.796 -4.771 -9.956 1.00 91.44 197 LEU A O 1
ATOM 1611 N N . PRO A 1 198 ? -15.216 -6.444 -8.523 1.00 94.88 198 PRO A N 1
ATOM 1612 C CA . PRO A 1 198 ? -16.352 -5.762 -7.919 1.00 94.88 198 PRO A CA 1
ATOM 1613 C C . PRO A 1 198 ? -15.890 -4.525 -7.150 1.00 94.88 198 PRO A C 1
ATOM 1615 O O . PRO A 1 198 ? -14.819 -4.518 -6.540 1.00 94.88 198 PRO A O 1
ATOM 1618 N N . ARG A 1 199 ? -16.730 -3.491 -7.103 1.00 94.81 199 ARG A N 1
ATOM 1619 C CA . ARG A 1 199 ? -16.476 -2.329 -6.248 1.00 94.81 199 ARG A CA 1
ATOM 1620 C C . ARG A 1 199 ? -16.391 -2.752 -4.779 1.00 94.81 199 ARG A C 1
ATOM 1622 O O . ARG A 1 199 ? -17.269 -3.444 -4.270 1.00 94.81 199 ARG A O 1
ATOM 1629 N N . ASN A 1 200 ? -15.359 -2.285 -4.087 1.00 95.94 200 ASN A N 1
ATOM 1630 C CA . ASN A 1 200 ? -15.140 -2.563 -2.677 1.00 95.94 200 ASN A CA 1
ATOM 1631 C C . ASN A 1 200 ? -15.740 -1.459 -1.802 1.00 95.94 200 ASN A C 1
ATOM 1633 O O . ASN A 1 200 ? -15.126 -0.422 -1.548 1.00 95.94 200 ASN A O 1
ATOM 1637 N N . GLU A 1 201 ? -16.961 -1.697 -1.330 1.00 95.38 201 GLU A N 1
ATOM 1638 C CA . GLU A 1 201 ? -17.684 -0.778 -0.439 1.00 95.38 201 GLU A CA 1
ATOM 1639 C C . GLU A 1 201 ? -17.269 -0.909 1.037 1.00 95.38 201 GLU A C 1
ATOM 1641 O O . GLU A 1 201 ? -17.734 -0.148 1.887 1.00 95.38 201 GLU A O 1
ATOM 1646 N N . TYR A 1 202 ? -16.379 -1.855 1.346 1.00 96.50 202 TYR A N 1
ATOM 1647 C CA . TYR A 1 202 ? -15.969 -2.197 2.710 1.00 96.50 202 TYR A CA 1
ATOM 1648 C C . TYR A 1 202 ? -14.690 -1.482 3.155 1.00 96.50 202 TYR A C 1
ATOM 1650 O O . TYR A 1 202 ? -14.264 -1.626 4.303 1.00 96.50 202 TYR A O 1
ATOM 1658 N N . VAL A 1 203 ? -14.078 -0.686 2.273 1.00 95.62 203 VAL A N 1
ATOM 1659 C CA . VAL A 1 203 ? -12.936 0.166 2.618 1.00 95.62 203 VAL A CA 1
ATOM 1660 C C . VAL A 1 203 ? -13.402 1.262 3.584 1.00 95.62 203 VAL A C 1
ATOM 1662 O O . VAL A 1 203 ? -14.319 2.022 3.254 1.00 95.62 203 VAL A O 1
ATOM 1665 N N . PRO A 1 204 ? -12.795 1.389 4.781 1.00 94.50 204 PRO A N 1
ATOM 1666 C CA . PRO A 1 204 ? -13.194 2.414 5.732 1.00 94.50 204 PRO A CA 1
ATOM 1667 C C . PRO A 1 204 ? -13.092 3.811 5.128 1.00 94.50 204 PRO A C 1
ATOM 1669 O O . PRO A 1 204 ? -12.072 4.184 4.554 1.00 94.50 204 PRO A O 1
ATOM 1672 N N . LYS A 1 205 ? -14.129 4.630 5.333 1.00 91.06 205 LYS A N 1
ATOM 1673 C CA . LYS A 1 205 ? -14.186 5.993 4.780 1.00 91.06 205 LYS A CA 1
ATOM 1674 C C . LYS A 1 205 ? -13.027 6.882 5.211 1.00 91.06 205 LYS A C 1
ATOM 1676 O O . LYS A 1 205 ? -12.731 7.825 4.507 1.00 91.06 205 LYS A O 1
ATOM 1681 N N . TRP A 1 206 ? -12.413 6.615 6.363 1.00 90.25 206 TRP A N 1
ATOM 1682 C CA . TRP A 1 206 ? -11.262 7.382 6.840 1.00 90.25 206 TRP A CA 1
ATOM 1683 C C . TRP A 1 206 ? -9.968 7.038 6.089 1.00 90.25 206 TRP A C 1
ATOM 1685 O O . TRP A 1 206 ? -9.035 7.835 6.108 1.00 90.25 206 TRP A O 1
ATOM 1695 N N . LEU A 1 207 ? -9.910 5.862 5.453 1.00 91.00 207 LEU A N 1
ATOM 1696 C CA . LEU A 1 207 ? -8.794 5.441 4.610 1.00 91.00 207 LEU A CA 1
ATOM 1697 C C . LEU A 1 207 ? -8.887 6.059 3.209 1.00 91.00 207 LEU A C 1
ATOM 1699 O O . LEU A 1 207 ? -7.875 6.201 2.542 1.00 91.00 207 LEU A O 1
ATOM 1703 N N . SER A 1 208 ? -10.094 6.453 2.793 1.00 82.12 208 SER A N 1
ATOM 1704 C CA . SER A 1 208 ? -10.320 7.273 1.609 1.00 82.12 208 SER A CA 1
ATOM 1705 C C . SER A 1 208 ? -10.208 8.751 1.981 1.00 82.12 208 SER A C 1
ATOM 1707 O O . SER A 1 208 ? -10.862 9.217 2.909 1.00 82.12 208 SER A O 1
ATOM 1709 N N . ASP A 1 209 ? -9.431 9.524 1.231 1.00 67.25 209 ASP A N 1
ATOM 1710 C CA . ASP A 1 209 ? -9.414 10.999 1.303 1.00 67.25 209 ASP A CA 1
ATOM 1711 C C . ASP A 1 209 ? -10.763 11.674 1.025 1.00 67.25 209 ASP A C 1
ATOM 1713 O O . ASP A 1 209 ? -10.870 12.897 1.128 1.00 67.25 209 ASP A O 1
ATOM 1717 N N . GLY A 1 210 ? -11.796 10.931 0.627 1.00 62.78 210 GLY A N 1
ATOM 1718 C CA . GLY A 1 210 ? -13.018 11.537 0.120 1.00 62.78 210 GLY A CA 1
ATOM 1719 C C . GLY A 1 210 ? -12.824 12.216 -1.239 1.00 62.78 210 GLY A C 1
ATOM 1720 O O . GLY A 1 210 ? -13.758 12.869 -1.700 1.00 62.78 210 GLY A O 1
ATOM 1721 N N . ALA A 1 211 ? -11.684 12.010 -1.918 1.00 68.50 211 ALA A N 1
ATOM 1722 C CA . ALA A 1 211 ? -11.478 12.412 -3.313 1.00 68.50 211 ALA A CA 1
ATOM 1723 C C . ALA A 1 211 ? -12.327 11.581 -4.290 1.00 68.50 211 ALA A C 1
ATOM 1725 O O . ALA A 1 211 ? -12.307 11.814 -5.495 1.00 68.50 211 ALA A O 1
ATOM 1726 N N . GLY A 1 212 ? -13.115 10.635 -3.769 1.00 73.81 212 GLY A N 1
ATOM 1727 C CA . GLY A 1 212 ? -14.023 9.818 -4.557 1.00 73.81 212 GLY A CA 1
ATOM 1728 C C . GLY A 1 212 ? -13.336 8.639 -5.231 1.00 73.81 212 GLY A C 1
ATOM 1729 O O . GLY A 1 212 ? -13.895 8.121 -6.195 1.00 73.81 212 GLY A O 1
ATOM 1730 N N . HIS A 1 213 ? -12.169 8.203 -4.730 1.00 83.12 213 HIS A N 1
ATOM 1731 C CA . HIS A 1 213 ? -11.503 6.996 -5.223 1.00 83.12 213 HIS A CA 1
ATOM 1732 C C . HIS A 1 213 ? -12.473 5.819 -5.252 1.00 83.12 213 HIS A C 1
ATOM 1734 O O . HIS A 1 213 ? -13.196 5.539 -4.287 1.00 83.12 213 HIS A O 1
ATOM 1740 N N . ILE A 1 214 ? -12.496 5.138 -6.392 1.00 88.56 214 ILE A N 1
ATOM 1741 C CA . ILE A 1 214 ? -13.260 3.914 -6.578 1.00 88.56 214 ILE A CA 1
ATOM 1742 C C . ILE A 1 214 ? -12.287 2.765 -6.356 1.00 88.56 214 ILE A C 1
ATOM 1744 O O . ILE A 1 214 ? -11.414 2.511 -7.176 1.00 88.56 214 ILE A O 1
ATOM 1748 N N . TYR A 1 215 ? -12.442 2.078 -5.229 1.00 93.12 215 TYR A N 1
ATOM 1749 C CA . TYR A 1 215 ? -11.694 0.861 -4.949 1.00 93.12 215 TYR A CA 1
ATOM 1750 C C . TYR A 1 215 ? -12.355 -0.306 -5.677 1.00 93.12 215 TYR A C 1
ATOM 1752 O O . TYR A 1 215 ? -13.514 -0.625 -5.391 1.00 93.12 215 TYR A O 1
ATOM 1760 N N . LEU A 1 216 ? -11.638 -0.943 -6.600 1.00 94.00 216 LEU A N 1
ATOM 1761 C CA . LEU A 1 216 ? -12.072 -2.179 -7.245 1.00 94.00 216 LEU A CA 1
ATOM 1762 C C . LEU A 1 216 ? -11.313 -3.371 -6.653 1.00 94.00 216 LEU A C 1
ATOM 1764 O O . LEU A 1 216 ? -10.099 -3.329 -6.449 1.00 94.00 216 LEU A O 1
ATOM 1768 N N . GLY A 1 217 ? -12.046 -4.442 -6.359 1.00 95.31 217 GLY A N 1
ATOM 1769 C CA . GLY A 1 217 ? -11.518 -5.669 -5.779 1.00 95.31 217 GLY A CA 1
ATOM 1770 C C . GLY A 1 217 ? -10.929 -5.483 -4.383 1.00 95.31 217 GLY A C 1
ATOM 1771 O O . GLY A 1 217 ? -11.245 -4.550 -3.645 1.00 95.31 217 GLY A O 1
ATOM 1772 N N . ASP A 1 218 ? -10.093 -6.427 -3.971 1.00 96.81 218 ASP A N 1
ATOM 1773 C CA . ASP A 1 218 ? -9.516 -6.399 -2.631 1.00 96.81 218 ASP A CA 1
ATOM 1774 C C . ASP A 1 218 ? -8.527 -5.242 -2.461 1.00 96.81 218 ASP A C 1
ATOM 1776 O O . ASP A 1 218 ? -7.694 -4.994 -3.334 1.00 96.81 218 ASP A O 1
ATOM 1780 N N . VAL A 1 219 ? -8.576 -4.587 -1.301 1.00 97.12 219 VAL A N 1
ATOM 1781 C CA . VAL A 1 219 ? -7.618 -3.539 -0.920 1.00 97.12 219 VAL A CA 1
ATOM 1782 C C . VAL A 1 219 ? -6.611 -4.098 0.074 1.00 97.12 219 VAL A C 1
ATOM 1784 O O . VAL A 1 219 ? -6.970 -4.855 0.980 1.00 97.12 219 VAL A O 1
ATOM 1787 N N . PHE A 1 220 ? -5.345 -3.719 -0.079 1.00 97.75 220 PHE A N 1
ATOM 1788 C CA . PHE A 1 220 ? -4.257 -4.209 0.759 1.00 97.75 220 PHE A CA 1
ATOM 1789 C C . PHE A 1 220 ? -3.567 -3.066 1.481 1.00 97.75 220 PHE A C 1
ATOM 1791 O O . PHE A 1 220 ? -3.141 -2.102 0.856 1.00 97.75 220 PHE A O 1
ATOM 1798 N N . VAL A 1 221 ? -3.395 -3.199 2.793 1.00 97.75 221 VAL A N 1
ATOM 1799 C CA . VAL A 1 221 ? -2.580 -2.273 3.585 1.00 97.75 221 VAL A CA 1
ATOM 1800 C C . VAL A 1 221 ? -1.295 -2.986 3.969 1.00 97.75 221 VAL A C 1
ATOM 1802 O O . VAL A 1 221 ? -1.334 -4.090 4.516 1.00 97.75 221 VAL A O 1
ATOM 1805 N N . VAL A 1 222 ? -0.150 -2.365 3.704 1.00 97.56 222 VAL A N 1
ATOM 1806 C CA . VAL A 1 222 ? 1.165 -2.892 4.094 1.00 97.56 222 VAL A CA 1
ATOM 1807 C C . VAL A 1 222 ? 1.972 -1.835 4.828 1.00 97.56 222 VAL A C 1
ATOM 1809 O O . VAL A 1 222 ? 1.871 -0.647 4.530 1.00 97.56 222 VAL A O 1
ATOM 1812 N N . LYS A 1 223 ? 2.767 -2.267 5.809 1.00 97.06 223 LYS A N 1
ATOM 1813 C CA . LYS A 1 223 ? 3.584 -1.379 6.640 1.00 97.06 223 LYS A CA 1
ATOM 1814 C C . LYS A 1 223 ? 4.985 -1.245 6.064 1.00 97.06 223 LYS A C 1
ATOM 1816 O O . LYS A 1 223 ? 5.615 -2.240 5.714 1.00 97.06 223 LYS A O 1
ATOM 1821 N N . MET A 1 224 ? 5.495 -0.024 6.045 1.00 95.19 224 MET A N 1
ATOM 1822 C CA . MET A 1 224 ? 6.898 0.258 5.775 1.00 95.19 224 MET A CA 1
ATOM 1823 C C . MET A 1 224 ? 7.736 0.029 7.034 1.00 95.19 224 MET A C 1
ATOM 1825 O O . MET A 1 224 ? 7.313 0.323 8.157 1.00 95.19 224 MET A O 1
ATOM 1829 N N . ALA A 1 225 ? 8.946 -0.488 6.854 1.00 92.62 225 ALA A N 1
ATOM 1830 C CA . ALA A 1 225 ? 9.936 -0.559 7.915 1.00 92.62 225 ALA A CA 1
ATOM 1831 C C . ALA A 1 225 ? 10.330 0.863 8.374 1.00 92.62 225 ALA A C 1
ATOM 1833 O O . ALA A 1 225 ? 10.234 1.807 7.589 1.00 92.62 225 ALA A O 1
ATOM 1834 N N . PRO A 1 226 ? 10.816 1.041 9.621 1.00 87.38 226 PRO A N 1
ATOM 1835 C CA . PRO A 1 226 ? 11.223 2.357 10.127 1.00 87.38 226 PRO A CA 1
ATOM 1836 C C . PRO A 1 226 ? 12.287 3.039 9.261 1.00 87.38 226 PRO A C 1
ATOM 1838 O O . PRO A 1 226 ? 12.231 4.242 9.024 1.00 87.38 226 PRO A O 1
ATOM 1841 N N . ASN A 1 227 ? 13.236 2.249 8.761 1.00 78.62 227 ASN A N 1
ATOM 1842 C CA . ASN A 1 227 ? 14.158 2.670 7.720 1.00 78.62 227 ASN A CA 1
ATOM 1843 C C . ASN A 1 227 ? 13.496 2.307 6.399 1.00 78.62 227 ASN A C 1
ATOM 1845 O O . ASN A 1 227 ? 13.768 1.238 5.873 1.00 78.62 227 ASN A O 1
ATOM 1849 N N . GLU A 1 228 ? 12.586 3.156 5.919 1.00 73.56 228 GLU A N 1
ATOM 1850 C CA . GLU A 1 228 ? 11.724 2.920 4.746 1.00 73.56 228 GLU A CA 1
ATOM 1851 C C . GLU A 1 228 ? 12.471 2.409 3.502 1.00 73.56 228 GLU A C 1
ATOM 1853 O O . GLU A 1 228 ? 11.839 1.877 2.593 1.00 73.56 228 GLU A O 1
ATOM 1858 N N . TYR A 1 229 ? 13.798 2.561 3.488 1.00 72.56 229 TYR A N 1
ATOM 1859 C CA . TYR A 1 229 ? 14.717 1.959 2.543 1.00 72.56 229 TYR A CA 1
ATOM 1860 C C . TYR A 1 229 ? 15.779 1.114 3.244 1.00 72.56 229 TYR A C 1
ATOM 1862 O O . TYR A 1 229 ? 16.305 1.483 4.303 1.00 72.56 229 TYR A O 1
ATOM 1870 N N . ALA A 1 230 ? 16.163 0.021 2.587 1.00 67.31 230 ALA A N 1
ATOM 1871 C CA . ALA A 1 230 ? 17.407 -0.661 2.913 1.00 67.31 230 ALA A CA 1
ATOM 1872 C C . ALA A 1 230 ? 18.600 0.296 2.707 1.00 67.31 230 ALA A C 1
ATOM 1874 O O . ALA A 1 230 ? 18.500 1.294 1.981 1.00 67.31 230 ALA A O 1
ATOM 1875 N N . ARG A 1 231 ? 19.741 0.047 3.366 1.00 65.00 231 ARG A N 1
ATOM 1876 C CA . ARG A 1 231 ? 20.915 0.915 3.167 1.00 65.00 231 ARG A CA 1
ATOM 1877 C C . ARG A 1 231 ? 21.334 0.868 1.699 1.00 65.00 231 ARG A C 1
ATOM 1879 O O . ARG A 1 231 ? 21.059 -0.089 0.991 1.00 65.00 231 ARG A O 1
ATOM 1886 N N . ARG A 1 232 ? 22.061 1.886 1.232 1.00 62.59 232 ARG A N 1
ATOM 1887 C CA . ARG A 1 232 ? 22.570 1.923 -0.151 1.00 62.59 232 ARG A CA 1
ATOM 1888 C C . ARG A 1 232 ? 23.464 0.722 -0.493 1.00 62.59 232 ARG A C 1
ATOM 1890 O O . ARG A 1 232 ? 23.467 0.288 -1.636 1.00 62.59 232 ARG A O 1
ATOM 1897 N N . SER A 1 233 ? 24.200 0.188 0.488 1.00 61.25 233 SER A N 1
ATOM 1898 C CA . SER A 1 233 ? 24.950 -1.074 0.349 1.00 61.25 233 SER A CA 1
ATOM 1899 C C . SER A 1 233 ? 24.052 -2.264 0.007 1.00 61.25 233 SER A C 1
ATOM 1901 O O . SER A 1 233 ? 24.509 -3.221 -0.604 1.00 61.25 233 SER A O 1
ATOM 1903 N N . ASP A 1 234 ? 22.779 -2.157 0.368 1.00 63.41 234 ASP A N 1
ATOM 1904 C CA . ASP A 1 234 ? 21.740 -3.167 0.254 1.00 63.41 234 ASP A CA 1
ATOM 1905 C C . ASP A 1 234 ? 20.734 -2.741 -0.837 1.00 63.41 234 ASP A C 1
ATOM 1907 O O . ASP A 1 234 ? 19.548 -3.001 -0.722 1.00 63.41 234 ASP A O 1
ATOM 1911 N N . GLY A 1 235 ? 21.169 -1.977 -1.846 1.00 64.25 235 GLY A N 1
ATOM 1912 C CA . GLY A 1 235 ? 20.381 -1.638 -3.040 1.00 64.25 235 GLY A CA 1
ATOM 1913 C C . GLY A 1 235 ? 19.306 -0.554 -2.897 1.00 64.25 235 GLY A C 1
ATOM 1914 O O . GLY A 1 235 ? 18.745 -0.146 -3.906 1.00 64.25 235 GLY A O 1
ATOM 1915 N N . GLY A 1 236 ? 19.048 -0.012 -1.700 1.00 73.12 236 GLY A N 1
ATOM 1916 C CA . GLY A 1 236 ? 18.214 1.194 -1.543 1.00 73.12 236 GLY A CA 1
ATOM 1917 C C . GLY A 1 236 ? 16.734 1.036 -1.921 1.00 73.12 236 GLY A C 1
ATOM 1918 O O . GLY A 1 236 ? 16.064 2.032 -2.186 1.00 73.12 236 GLY A O 1
ATOM 1919 N N . TRP A 1 237 ? 16.221 -0.192 -1.945 1.00 83.44 237 TRP A N 1
ATOM 1920 C CA . TRP A 1 237 ? 14.819 -0.506 -2.229 1.00 83.44 237 TRP A CA 1
ATOM 1921 C C . TRP A 1 237 ? 13.902 -0.254 -1.026 1.00 83.44 237 TRP A C 1
ATOM 1923 O O . TRP A 1 237 ? 14.376 -0.159 0.111 1.00 83.44 237 TRP A O 1
ATOM 1933 N N . ALA A 1 238 ? 12.587 -0.179 -1.270 1.00 87.19 238 ALA A N 1
ATOM 1934 C CA . ALA A 1 238 ? 11.574 -0.046 -0.222 1.00 87.19 238 ALA A CA 1
ATOM 1935 C C . ALA A 1 238 ? 11.725 -1.163 0.822 1.00 87.19 238 ALA A C 1
ATOM 1937 O O . ALA A 1 238 ? 11.933 -2.307 0.467 1.00 87.19 238 ALA A O 1
ATOM 1938 N N . ALA A 1 239 ? 11.645 -0.875 2.114 1.00 90.62 239 ALA A N 1
ATOM 1939 C CA . ALA A 1 239 ? 11.711 -1.894 3.156 1.00 90.62 239 ALA A CA 1
ATOM 1940 C C . ALA A 1 239 ? 10.350 -2.017 3.835 1.00 90.62 239 ALA A C 1
ATOM 1942 O O . ALA A 1 239 ? 9.766 -1.018 4.253 1.00 90.62 239 ALA A O 1
ATOM 1943 N N . TYR A 1 240 ? 9.857 -3.245 3.972 1.00 94.19 240 TYR A N 1
ATOM 1944 C CA . TYR A 1 240 ? 8.557 -3.532 4.571 1.00 94.19 240 TYR A CA 1
ATOM 1945 C C . TYR A 1 240 ? 8.697 -4.077 5.994 1.00 94.19 240 TYR A C 1
ATOM 1947 O O . TYR A 1 240 ? 9.688 -4.716 6.350 1.00 94.19 240 TYR A O 1
ATOM 1955 N N . GLY A 1 241 ? 7.683 -3.815 6.812 1.00 95.25 241 GLY A N 1
ATOM 1956 C CA . GLY A 1 241 ? 7.526 -4.360 8.153 1.00 95.25 241 GLY A CA 1
ATOM 1957 C C . GLY A 1 241 ? 6.215 -5.129 8.287 1.00 95.25 241 GLY A C 1
ATOM 1958 O O . GLY A 1 241 ? 5.309 -5.008 7.466 1.00 95.25 241 GLY A O 1
ATOM 1959 N N . ASN A 1 242 ? 6.096 -5.901 9.364 1.00 97.62 242 ASN A N 1
ATOM 1960 C CA . ASN A 1 242 ? 4.861 -6.612 9.675 1.00 97.62 242 ASN A CA 1
ATOM 1961 C C . ASN A 1 242 ? 3.846 -5.673 10.332 1.00 97.62 242 ASN A C 1
ATOM 1963 O O . ASN A 1 242 ? 4.183 -4.926 11.257 1.00 97.62 242 ASN A O 1
ATOM 1967 N N . ILE A 1 243 ? 2.594 -5.736 9.880 1.00 97.38 243 ILE A N 1
ATOM 1968 C CA . ILE A 1 243 ? 1.485 -5.059 10.551 1.00 97.38 243 ILE A CA 1
ATOM 1969 C C . ILE A 1 243 ? 1.203 -5.734 11.898 1.00 97.38 243 ILE A C 1
ATOM 1971 O O . ILE A 1 243 ? 1.127 -6.959 11.997 1.00 97.38 243 ILE A O 1
ATOM 1975 N N . ALA A 1 244 ? 1.045 -4.916 12.941 1.00 96.50 244 ALA A N 1
ATOM 1976 C CA . ALA A 1 244 ? 0.667 -5.386 14.267 1.00 96.50 244 ALA A CA 1
ATOM 1977 C C . ALA A 1 244 ? -0.821 -5.796 14.293 1.00 96.50 244 ALA A C 1
ATOM 1979 O O . ALA A 1 244 ? -1.642 -5.078 13.721 1.00 96.50 244 ALA A O 1
ATOM 1980 N N . PRO A 1 245 ? -1.209 -6.872 15.005 1.00 96.50 245 PRO A N 1
ATOM 1981 C CA . PRO A 1 245 ? -2.607 -7.315 15.063 1.00 96.50 245 PRO A CA 1
ATOM 1982 C C . PRO A 1 245 ? -3.603 -6.257 15.543 1.00 96.50 245 PRO A C 1
ATOM 1984 O O . PRO A 1 245 ? -4.712 -6.189 15.017 1.00 96.50 245 PRO A O 1
ATOM 1987 N N . GLY A 1 246 ? -3.187 -5.379 16.464 1.00 96.19 246 GLY A N 1
ATOM 1988 C CA . GLY A 1 246 ? -4.016 -4.270 16.953 1.00 96.19 246 GLY A CA 1
ATOM 1989 C C . GLY A 1 246 ? -4.464 -3.291 15.860 1.00 96.19 246 GLY A C 1
ATOM 1990 O O . GLY A 1 246 ? -5.447 -2.579 16.041 1.00 96.19 246 GLY A O 1
ATOM 1991 N N . PHE A 1 247 ? -3.819 -3.292 14.688 1.00 97.00 247 PHE A N 1
ATOM 1992 C CA . PHE A 1 247 ? -4.220 -2.433 13.577 1.00 97.00 247 PHE A CA 1
ATOM 1993 C C . PHE A 1 247 ? -5.630 -2.763 13.065 1.00 97.00 247 PHE A C 1
ATOM 1995 O 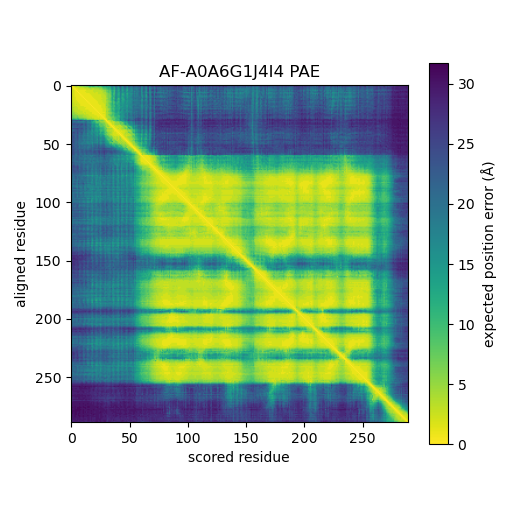O . PHE A 1 247 ? -6.331 -1.864 12.608 1.00 97.00 247 PHE A O 1
ATOM 2002 N N . LEU A 1 248 ? -6.092 -4.016 13.168 1.00 97.38 248 LEU A N 1
ATOM 2003 C CA . LEU A 1 248 ? -7.456 -4.375 12.756 1.00 97.38 248 LEU A CA 1
ATOM 2004 C C . LEU A 1 248 ? -8.523 -3.625 13.568 1.00 97.38 248 LEU A C 1
ATOM 2006 O O . LEU A 1 248 ? -9.555 -3.244 13.018 1.00 97.38 248 LEU A O 1
ATOM 2010 N N . GLU A 1 249 ? -8.262 -3.344 14.847 1.00 95.81 249 GLU A N 1
ATOM 2011 C CA . GLU A 1 249 ? -9.165 -2.529 15.665 1.00 95.81 249 GLU A CA 1
ATOM 2012 C C . GLU A 1 249 ? -9.190 -1.069 15.206 1.00 95.81 249 GLU A C 1
ATOM 2014 O O . GLU A 1 249 ? -10.259 -0.460 15.124 1.00 95.81 249 GLU A O 1
ATOM 2019 N N . ILE A 1 250 ? -8.020 -0.524 14.862 1.00 94.31 250 ILE A N 1
ATOM 2020 C CA . ILE A 1 250 ? -7.878 0.830 14.308 1.00 94.31 250 ILE A CA 1
ATOM 2021 C C . ILE A 1 250 ? -8.602 0.926 12.968 1.00 94.31 250 ILE A C 1
ATOM 2023 O O . ILE A 1 250 ? -9.216 1.947 12.677 1.00 94.31 250 ILE A O 1
ATOM 2027 N N . LEU A 1 251 ? -8.590 -0.140 12.166 1.00 94.56 251 LEU A N 1
ATOM 2028 C CA . LEU A 1 251 ? -9.292 -0.180 10.890 1.00 94.56 251 LEU A CA 1
ATOM 2029 C C . LEU A 1 251 ? -10.798 0.057 11.047 1.00 94.56 251 LEU A C 1
ATOM 2031 O O . LEU A 1 251 ? -11.371 0.853 10.299 1.00 94.56 251 LEU A O 1
ATOM 2035 N N . GLY A 1 252 ? -11.409 -0.568 12.056 1.00 93.62 252 GLY A N 1
ATOM 2036 C CA . GLY A 1 252 ? -12.829 -0.396 12.368 1.00 93.62 252 GLY A CA 1
ATOM 2037 C C . GLY A 1 252 ? -13.166 0.934 13.048 1.00 93.62 252 GLY A C 1
ATOM 2038 O O . GLY A 1 252 ? -14.185 1.541 12.726 1.00 93.62 252 GLY A O 1
ATOM 2039 N N . LYS A 1 253 ? -12.322 1.400 13.978 1.00 92.75 253 LYS A N 1
ATOM 2040 C CA . LYS A 1 253 ? -12.567 2.627 14.765 1.00 92.75 253 LYS A CA 1
ATOM 2041 C C . LYS A 1 253 ? -12.188 3.910 14.011 1.00 92.75 253 LYS A C 1
ATOM 2043 O O . LYS A 1 253 ? -12.815 4.948 14.204 1.00 92.75 253 LYS A O 1
ATOM 2048 N N . GLY A 1 254 ? -11.184 3.824 13.143 1.00 89.81 254 GLY A N 1
ATOM 2049 C CA . GLY A 1 254 ? -10.464 4.958 12.575 1.00 89.81 254 GLY A CA 1
ATOM 2050 C C . GLY A 1 254 ? -9.470 5.584 13.560 1.00 89.81 254 GLY A C 1
ATOM 2051 O O . GLY A 1 254 ? -9.602 5.412 14.774 1.00 89.81 254 GLY A O 1
ATOM 2052 N N . PRO A 1 255 ? -8.456 6.315 13.064 1.00 86.88 255 PRO A N 1
ATOM 2053 C CA . PRO A 1 255 ? -7.634 7.150 13.925 1.00 86.88 255 PRO A CA 1
ATOM 2054 C C . PRO A 1 255 ? -8.512 8.239 14.550 1.00 86.88 255 PRO A C 1
ATOM 2056 O O . PRO A 1 255 ? -9.458 8.728 13.922 1.00 86.88 255 PRO A O 1
ATOM 2059 N N . SER A 1 256 ? -8.179 8.667 15.768 1.00 76.62 256 SER A N 1
ATOM 2060 C CA . SER A 1 256 ? -8.738 9.902 16.315 1.00 76.62 256 SER A CA 1
ATOM 2061 C C . SER A 1 256 ? -8.463 11.008 15.300 1.00 76.62 256 SER A C 1
ATOM 2063 O O . SER A 1 256 ? -7.304 11.200 14.930 1.00 76.62 256 SER A O 1
ATOM 2065 N N . ARG A 1 257 ? -9.505 11.682 14.789 1.00 61.59 257 ARG A N 1
ATOM 2066 C CA . ARG A 1 257 ? -9.345 12.743 13.780 1.00 61.59 257 ARG A CA 1
ATOM 2067 C C . ARG A 1 257 ? -8.340 13.776 14.296 1.00 61.59 257 ARG A C 1
ATOM 2069 O O . ARG A 1 257 ? -8.675 14.608 15.132 1.00 61.59 257 ARG A O 1
ATOM 2076 N N . GLY A 1 258 ? -7.108 13.686 13.808 1.00 55.62 258 GLY A N 1
ATOM 2077 C CA . GLY A 1 258 ? -6.144 14.769 13.866 1.00 55.62 258 GLY A CA 1
ATOM 2078 C C . GLY A 1 258 ? -6.513 15.790 12.799 1.00 55.62 258 GLY A C 1
ATOM 2079 O O . GLY A 1 258 ? -7.119 15.442 11.786 1.00 55.62 258 GLY A O 1
ATOM 2080 N N . GLU A 1 259 ? -6.181 17.051 13.037 1.00 50.97 259 GLU A N 1
ATOM 2081 C CA . GLU A 1 259 ? -6.318 18.119 12.048 1.00 50.97 259 GLU A CA 1
ATOM 2082 C C . GLU A 1 259 ? -5.644 17.710 10.728 1.00 50.97 259 GLU A C 1
ATOM 208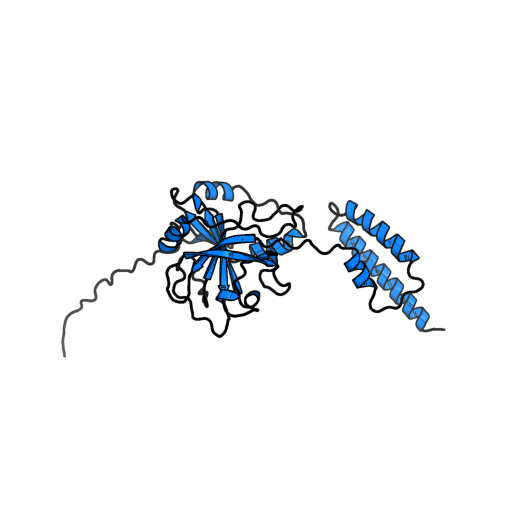4 O O . GLU A 1 259 ? -4.450 17.410 10.688 1.00 50.97 259 GLU A O 1
ATOM 2089 N N . THR A 1 260 ? -6.407 17.670 9.636 1.00 49.72 260 THR A N 1
ATOM 2090 C CA . THR A 1 260 ? -5.852 17.505 8.292 1.00 49.72 260 THR A CA 1
ATOM 2091 C C . THR A 1 260 ? -5.342 18.864 7.813 1.00 49.72 260 THR A C 1
ATOM 2093 O O . THR A 1 260 ? -6.123 19.723 7.409 1.00 49.72 260 THR A O 1
ATOM 2096 N N . GLU A 1 261 ? -4.028 19.092 7.889 1.00 50.50 261 GLU A N 1
ATOM 2097 C CA . GLU A 1 261 ? -3.367 20.235 7.245 1.00 50.50 261 GLU A CA 1
ATOM 2098 C C . GLU A 1 261 ? -3.156 19.939 5.755 1.00 50.50 261 GLU A C 1
ATOM 2100 O O . GLU A 1 261 ? -2.501 18.964 5.381 1.00 50.50 261 GLU A O 1
ATOM 2105 N N . CYS A 1 262 ? -3.705 20.794 4.890 1.00 46.34 262 CYS A N 1
ATOM 2106 C CA . CYS A 1 262 ? -3.428 20.747 3.459 1.00 46.34 262 CYS A CA 1
ATOM 2107 C C . CYS A 1 262 ? -1.986 21.209 3.201 1.00 46.34 262 CYS A C 1
ATOM 2109 O O . CYS A 1 262 ? -1.653 22.377 3.410 1.00 46.34 262 CYS A O 1
ATOM 2111 N N . HIS A 1 263 ? -1.133 20.303 2.711 1.00 43.38 263 HIS A N 1
ATOM 2112 C CA . HIS A 1 263 ? 0.296 20.560 2.457 1.00 43.38 263 HIS A CA 1
ATOM 2113 C C . HIS A 1 263 ? 0.536 21.700 1.450 1.00 43.38 263 HIS A C 1
ATOM 2115 O O . HIS A 1 263 ? 1.565 22.365 1.483 1.00 43.38 263 HIS A O 1
ATOM 2121 N N . SER A 1 264 ? -0.434 21.960 0.569 1.00 40.97 264 SER A N 1
ATOM 2122 C CA . SER A 1 264 ? -0.340 22.982 -0.477 1.00 40.97 264 SER A CA 1
ATOM 2123 C C . SER A 1 264 ? -0.667 24.396 0.010 1.00 40.97 264 SER A C 1
ATOM 2125 O O . SER A 1 264 ? -0.220 25.358 -0.608 1.00 40.97 264 SER A O 1
ATOM 2127 N N . CYS A 1 265 ? -1.458 24.547 1.079 1.00 53.84 265 CYS A N 1
ATOM 2128 C CA . CYS A 1 265 ? -1.910 25.864 1.550 1.00 53.84 265 CYS A CA 1
ATOM 2129 C C . CYS A 1 265 ? -1.712 26.127 3.049 1.00 53.84 265 CYS A C 1
ATOM 2131 O O . CYS A 1 265 ? -2.016 27.226 3.502 1.00 53.84 265 CYS A O 1
ATOM 2133 N N . GLY A 1 266 ? -1.215 25.158 3.824 1.00 42.47 266 GLY A N 1
ATOM 2134 C CA . GLY A 1 266 ? -0.928 25.318 5.255 1.00 42.47 266 GLY A CA 1
ATOM 2135 C C . GLY A 1 266 ? -2.161 25.478 6.150 1.00 42.47 266 GLY A C 1
ATOM 2136 O O . GLY A 1 266 ? -2.016 25.636 7.357 1.00 42.47 266 GLY A O 1
ATOM 2137 N N . ASN A 1 267 ? -3.374 25.421 5.594 1.00 39.38 267 ASN A N 1
ATOM 2138 C CA . ASN A 1 267 ? -4.597 25.502 6.381 1.00 39.38 267 ASN A CA 1
ATOM 2139 C C . ASN A 1 267 ? -4.955 24.123 6.944 1.00 39.38 267 ASN A C 1
ATOM 2141 O O . ASN A 1 267 ? -5.152 23.164 6.190 1.00 39.38 267 ASN A O 1
ATOM 2145 N N . ALA A 1 268 ? -5.089 24.050 8.269 1.00 42.84 268 ALA A N 1
ATOM 2146 C CA . ALA A 1 268 ? -5.784 22.969 8.950 1.00 42.84 268 ALA A CA 1
ATOM 2147 C C . ALA A 1 268 ? -7.268 23.050 8.573 1.00 42.84 268 ALA A C 1
ATOM 2149 O O . ALA A 1 268 ? -8.012 23.891 9.078 1.00 42.84 268 ALA A O 1
ATOM 2150 N N . GLN A 1 269 ? -7.712 22.203 7.647 1.00 46.16 269 GLN A N 1
ATOM 2151 C CA . GLN A 1 269 ? -9.139 21.967 7.496 1.00 46.16 269 GLN A CA 1
ATOM 2152 C C . GLN A 1 269 ? -9.510 20.932 8.548 1.00 46.16 269 GLN A C 1
ATOM 2154 O O . GLN A 1 269 ? -9.135 19.765 8.448 1.00 46.16 269 GLN A O 1
ATOM 2159 N N . TYR A 1 270 ? -10.254 21.351 9.572 1.00 43.56 270 TYR A N 1
ATOM 2160 C CA . TYR A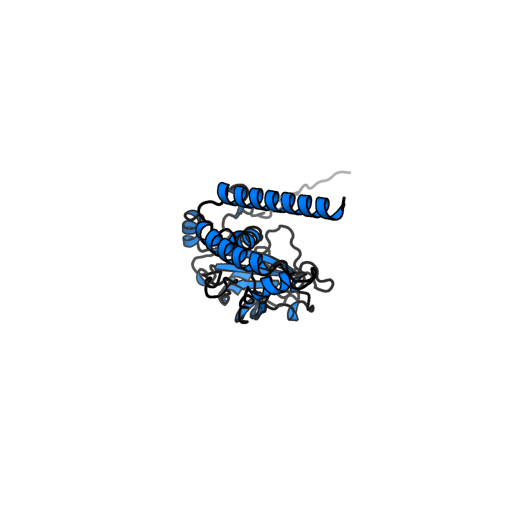 1 270 ? -11.026 20.396 10.354 1.00 43.56 270 TYR A CA 1
ATOM 2161 C C . TYR A 1 270 ? -11.938 19.671 9.369 1.00 43.56 270 TYR A C 1
ATOM 2163 O O . TYR A 1 270 ? -12.768 20.306 8.714 1.00 43.56 270 TYR A O 1
ATOM 2171 N N . ALA A 1 271 ? -11.778 18.352 9.242 1.00 46.12 271 ALA A N 1
ATOM 2172 C CA . ALA A 1 271 ? -12.770 17.523 8.583 1.00 46.12 271 ALA A CA 1
ATOM 2173 C C . ALA A 1 271 ? -14.082 17.739 9.342 1.00 46.12 271 ALA A C 1
ATOM 2175 O O . ALA A 1 271 ? -14.274 17.188 10.429 1.00 46.12 271 ALA A O 1
ATOM 2176 N N . HIS A 1 272 ? -14.926 18.626 8.810 1.00 38.81 272 HIS A N 1
ATOM 2177 C CA . HIS A 1 272 ? -16.174 19.020 9.430 1.00 38.81 272 HIS A CA 1
ATOM 2178 C C . HIS A 1 272 ? -16.954 17.756 9.756 1.00 38.81 272 HIS A C 1
ATOM 2180 O O . HIS A 1 272 ? -17.294 16.942 8.893 1.00 38.81 272 HIS A O 1
ATOM 2186 N N . ASP A 1 273 ? -17.229 17.605 11.040 1.00 38.41 273 ASP A N 1
ATOM 2187 C CA . ASP A 1 273 ? -18.334 16.816 11.516 1.00 38.41 273 ASP A CA 1
ATOM 2188 C C . ASP A 1 273 ? -19.587 17.450 10.893 1.00 38.41 273 ASP A C 1
ATOM 2190 O O . ASP A 1 273 ? -20.109 18.457 11.374 1.00 38.41 273 ASP A O 1
ATOM 2194 N N . ARG A 1 274 ? -20.066 16.915 9.761 1.00 36.69 274 ARG A N 1
ATOM 2195 C CA . ARG A 1 274 ? -21.485 17.055 9.425 1.00 36.69 274 ARG A CA 1
ATOM 2196 C C . ARG A 1 274 ? -22.234 16.189 10.430 1.00 36.69 274 ARG A C 1
ATOM 2198 O O . ARG A 1 274 ? -22.748 15.122 10.102 1.00 36.69 274 ARG A O 1
ATOM 2205 N N . VAL A 1 275 ? -22.296 16.699 11.658 1.00 38.91 275 VAL A N 1
ATOM 2206 C CA . VAL A 1 275 ? -23.412 16.499 12.563 1.00 38.91 275 VAL A CA 1
ATOM 2207 C C . VAL A 1 275 ? -24.649 16.676 11.697 1.00 38.91 275 VAL A C 1
ATOM 2209 O O . VAL A 1 275 ? -24.890 17.750 11.136 1.00 38.91 275 VAL A O 1
ATOM 2212 N N . ARG A 1 276 ? -25.391 15.583 11.506 1.00 41.50 276 ARG A N 1
ATOM 2213 C CA . ARG A 1 276 ? -26.763 15.652 11.019 1.00 41.50 276 ARG A CA 1
ATOM 2214 C C . ARG A 1 276 ? -27.447 16.723 11.861 1.00 41.50 276 ARG A C 1
ATOM 2216 O O . ARG A 1 276 ? -27.612 16.529 13.062 1.00 41.50 276 ARG A O 1
ATOM 2223 N N . ARG A 1 277 ? -27.821 17.853 11.252 1.00 32.88 277 ARG A N 1
ATOM 2224 C CA . ARG A 1 277 ? -28.839 18.708 11.861 1.00 32.88 277 ARG A CA 1
ATOM 2225 C C . ARG A 1 277 ? -30.027 17.787 12.158 1.00 32.88 277 ARG A C 1
ATOM 2227 O O . ARG A 1 277 ? -30.427 17.051 11.250 1.00 32.88 277 ARG A O 1
ATOM 2234 N N . PRO A 1 278 ? -30.584 17.794 13.377 1.00 37.59 278 PRO A N 1
ATOM 2235 C CA . PRO A 1 278 ? -31.941 17.318 13.551 1.00 37.59 278 PRO A CA 1
ATOM 2236 C C . PRO A 1 278 ? -32.791 18.102 12.554 1.00 37.59 278 PRO A C 1
ATOM 2238 O O . PRO A 1 278 ? -32.607 19.315 12.409 1.00 37.59 278 PRO A O 1
ATOM 2241 N N . LEU A 1 279 ? -33.671 17.414 11.833 1.00 42.44 279 LEU A N 1
ATOM 2242 C CA . LEU A 1 279 ? -34.769 18.070 11.141 1.00 42.44 279 LEU A CA 1
ATOM 2243 C C . LEU A 1 279 ? -35.578 18.789 12.225 1.00 42.44 279 LEU A C 1
ATOM 2245 O O . LEU A 1 279 ? -36.388 18.181 12.918 1.00 42.44 279 LEU A O 1
ATOM 2249 N N . ALA A 1 280 ? -35.257 20.064 12.442 1.00 40.44 280 ALA A N 1
ATOM 2250 C CA . ALA A 1 280 ? -36.113 20.976 13.168 1.00 40.44 280 ALA A CA 1
ATOM 2251 C C . ALA A 1 280 ? -37.422 21.051 12.384 1.00 40.44 280 ALA A C 1
ATOM 2253 O O . ALA A 1 280 ? -37.409 21.176 11.157 1.00 40.44 280 ALA A O 1
ATOM 2254 N N . GLY A 1 281 ? -38.512 20.866 13.119 1.00 47.31 281 GLY A N 1
ATOM 2255 C CA . GLY A 1 281 ? -39.842 20.612 12.605 1.00 47.31 281 GLY A CA 1
ATOM 2256 C C . GLY A 1 281 ? -40.304 21.567 11.512 1.00 47.31 281 GLY A C 1
ATOM 2257 O O . GLY A 1 281 ? -40.095 22.777 11.567 1.00 47.31 281 GLY A O 1
ATOM 2258 N N . ALA A 1 282 ? -41.018 20.980 10.563 1.00 41.47 282 ALA A N 1
ATOM 2259 C CA . ALA A 1 282 ? -42.144 21.628 9.925 1.00 41.47 282 ALA A CA 1
ATOM 2260 C C . ALA A 1 282 ? -43.390 20.837 10.342 1.00 41.47 282 ALA A C 1
ATOM 2262 O O . ALA A 1 282 ? -43.892 20.011 9.589 1.00 41.47 282 ALA A O 1
ATOM 2263 N N . ASP A 1 283 ? -43.826 21.062 11.582 1.00 48.34 283 ASP A N 1
ATOM 2264 C CA . ASP A 1 283 ? -45.255 21.091 11.875 1.00 48.34 283 ASP A CA 1
ATOM 2265 C C . ASP A 1 283 ? -45.733 22.473 11.423 1.00 48.34 283 ASP A C 1
ATOM 2267 O O . ASP A 1 283 ? -45.442 23.485 12.064 1.00 48.34 283 ASP A O 1
ATOM 2271 N N . VAL A 1 284 ? -46.416 22.519 10.283 1.00 52.50 284 VAL A N 1
ATOM 2272 C CA . VAL A 1 284 ? -47.426 23.543 10.017 1.00 52.50 284 VAL A CA 1
ATOM 2273 C C . VAL A 1 284 ? -48.673 22.789 9.600 1.00 52.50 284 VAL A C 1
ATOM 2275 O O . VAL A 1 284 ? -48.793 22.279 8.489 1.00 52.50 284 VAL A O 1
ATOM 2278 N N . ASP A 1 285 ? -49.541 22.684 10.591 1.00 55.44 285 ASP A N 1
ATOM 2279 C CA . ASP A 1 285 ? -50.919 22.246 10.536 1.00 55.44 285 ASP A CA 1
ATOM 2280 C C . ASP A 1 285 ? -51.813 23.346 9.921 1.00 55.44 285 ASP A C 1
ATOM 2282 O O . ASP A 1 285 ? -51.438 24.523 9.896 1.00 55.44 285 ASP A O 1
ATOM 2286 N N . SER A 1 286 ? -53.035 22.966 9.533 1.00 46.59 286 SER A N 1
ATOM 2287 C CA . SER A 1 286 ? -54.136 23.790 8.983 1.00 46.59 286 SER A CA 1
ATOM 2288 C C . SER A 1 286 ? -53.932 24.299 7.542 1.00 46.59 286 SER A C 1
ATOM 2290 O O . SER A 1 286 ? -52.903 24.857 7.197 1.00 46.59 286 SER A O 1
ATOM 2292 N N . GLY A 1 287 ? -54.852 24.140 6.593 1.00 56.41 287 GLY A N 1
ATOM 2293 C CA . GLY A 1 287 ? -56.308 24.135 6.676 1.00 56.41 287 GLY A CA 1
ATOM 2294 C C . GLY A 1 287 ? -56.833 25.230 5.731 1.00 56.41 287 GLY A C 1
ATOM 2295 O O . GLY A 1 287 ? -56.230 26.294 5.656 1.00 56.41 287 GLY A O 1
ATOM 2296 N N . TYR A 1 288 ? -57.965 24.957 5.075 1.00 47.75 288 TYR A N 1
ATOM 2297 C CA . TYR A 1 288 ? -58.795 25.816 4.206 1.00 47.75 288 TYR A CA 1
ATOM 2298 C C . TYR A 1 288 ? -58.705 25.622 2.677 1.00 47.75 288 TYR A C 1
ATOM 2300 O O . TYR A 1 288 ? -57.718 25.973 2.039 1.00 47.75 288 TYR A O 1
ATOM 2308 N N . MET A 1 289 ? -59.881 25.209 2.171 1.00 46.25 289 MET A N 1
ATOM 2309 C CA . MET A 1 289 ? -60.438 25.157 0.806 1.00 46.25 289 MET A CA 1
ATOM 2310 C C . MET A 1 289 ? -60.037 23.999 -0.106 1.00 46.25 289 MET A C 1
ATOM 2312 O O . MET A 1 289 ? -58.884 23.943 -0.574 1.00 46.25 289 MET A O 1
#

Organism: NCBI:txid1168545

Radius of gyration: 27.67 Å; Cα contacts (8 Å, |Δi|>4): 376; chains: 1; bounding box: 103×40×78 Å

Nearest PDB structures (foldseek):
  1htt-assembly2_C  TM=2.839E-01  e=9.479E+00  Escherichia coli
  8xpn-assembly1_A  TM=1.371E-01  e=6.146E+00  Homo sapiens

Foldseek 3Di:
DDPVVVVVVVVVVVVVVVVVVVVVCCCVPVPPPCPVVVVVVVVVVVVVVVPPPDDDPDPVPVVVVVVVDDPQDQADKDWAWKWKQFLVPDAIDIDIFIKDAQDPQFLLCLQRIDTDCCVFLVDPCLRNQKDKAKEFEAEPVVVVVVVVDDDDDDDPVNCVSVVSVVVHHYHYFYADPVCRVQGAMKMKMFGQDDPPFQFRPRQDVSVDPPPPRTGGGMIMIWGWDPLQFDPVVSRGHGHTHYGDPCVSVCRVVPGDDDFDQDPVPRDRDRPDPPPPDPPPDPPDDDDDD